Protein 1T6C (pdb70)

Structure (mmCIF, N/CA/C/O backbone):
data_1T6C
#
_entry.id   1T6C
#
_cell.length_a   50.776
_cell.length_b   70.287
_cell.length_c   90.783
_cell.angle_alpha   90.00
_cell.angle_beta   90.00
_cell.angle_gamma   90.00
#
_symmetry.space_group_name_H-M   'P 21 21 21'
#
loop_
_entity.id
_entity.type
_entity.pdbx_description
1 polymer exopolyphosphatase
2 non-polymer 'IODIDE ION'
3 non-polymer 'CALCIUM ION'
4 non-polymer 'CHLORIDE ION'
5 non-polymer (4S)-2-METHYL-2,4-PENTANEDIOL
6 water water
#
loop_
_atom_site.group_PDB
_atom_site.id
_atom_site.type_symbol
_atom_site.label_atom_id
_atom_site.label_alt_id
_atom_site.label_comp_id
_atom_site.label_asym_id
_atom_site.label_entity_id
_atom_site.label_seq_id
_atom_site.pdbx_PDB_ins_code
_atom_site.Cartn_x
_atom_site.Cartn_y
_atom_site.Cartn_z
_atom_site.occupancy
_atom_site.B_iso_or_equiv
_atom_site.auth_seq_id
_atom_site.auth_comp_id
_atom_site.auth_asym_id
_atom_site.auth_atom_id
_atom_site.pdbx_PDB_model_num
ATOM 1 N N . PRO A 1 10 ? 58.571 26.880 6.655 1.00 31.27 7 PRO A N 1
ATOM 2 C CA . PRO A 1 10 ? 58.309 26.092 7.895 1.00 30.63 7 PRO A CA 1
ATOM 3 C C . PRO A 1 10 ? 57.181 26.723 8.707 1.00 28.66 7 PRO A C 1
ATOM 4 O O . PRO A 1 10 ? 57.029 27.941 8.710 1.00 28.99 7 PRO A O 1
ATOM 8 N N . ILE A 1 11 ? 56.399 25.887 9.366 1.00 27.01 8 ILE A N 1
ATOM 9 C CA . ILE A 1 11 ? 55.329 26.355 10.229 1.00 25.43 8 ILE A CA 1
ATOM 10 C C . ILE A 1 11 ? 55.913 27.238 11.339 1.00 23.58 8 ILE A C 1
ATOM 11 O O . ILE A 1 11 ? 56.953 26.930 11.906 1.00 22.56 8 ILE A O 1
ATOM 16 N N . MET A 1 12 ? 55.233 28.345 11.633 1.00 20.89 9 MET A N 1
ATOM 17 C CA . MET A 1 12 ? 55.594 29.186 12.757 1.00 19.26 9 MET A CA 1
ATOM 18 C C . MET A 1 12 ? 54.353 29.338 13.629 1.00 17.15 9 MET A C 1
ATOM 19 O O . MET A 1 12 ? 53.234 29.412 13.136 1.00 17.07 9 MET A O 1
ATOM 24 N N . ARG A 1 13 ? 54.565 29.368 14.922 1.00 15.04 10 ARG A N 1
ATOM 25 C CA . ARG A 1 13 ? 53.491 29.693 15.855 1.00 13.91 10 ARG A CA 1
ATOM 26 C C . ARG A 1 13 ? 53.647 31.119 16.369 1.00 13.40 10 ARG A C 1
ATOM 27 O O . ARG A 1 13 ? 54.763 31.598 16.622 1.00 14.02 10 ARG A O 1
ATOM 35 N N . VAL A 1 14 ? 52.508 31.802 16.531 1.00 11.88 11 VAL A N 1
ATOM 36 C CA . VAL A 1 14 ? 52.437 33.195 16.991 1.00 12.11 11 VAL A CA 1
ATOM 37 C C . VAL A 1 14 ? 51.327 33.276 18.028 1.00 11.28 11 VAL A C 1
ATOM 38 O O . VAL A 1 14 ? 50.431 32.437 18.063 1.00 11.28 11 VAL A O 1
ATOM 42 N N . ALA A 1 15 ? 51.418 34.253 18.908 1.00 10.75 12 ALA A N 1
ATOM 43 C CA . ALA A 1 15 ? 50.424 34.415 19.947 1.00 9.71 12 ALA A CA 1
ATOM 44 C C . ALA A 1 15 ? 50.140 35.862 20.250 1.00 9.80 12 ALA A C 1
ATOM 45 O O . ALA A 1 15 ? 50.991 36.738 20.088 1.00 10.07 12 ALA A O 1
ATOM 47 N N . SER A 1 16 ? 48.937 36.083 20.772 1.00 9.99 13 SER A N 1
ATOM 48 C CA . SER A 1 16 ? 48.508 37.384 21.242 1.00 10.00 13 SER A CA 1
ATOM 49 C C . SER A 1 16 ? 47.964 37.232 22.637 1.00 10.50 13 SER A C 1
ATOM 50 O O . SER A 1 16 ? 47.375 36.197 22.950 1.00 10.42 13 SER A O 1
ATOM 53 N N . ILE A 1 17 ? 48.191 38.252 23.449 1.00 10.03 14 ILE A N 1
ATOM 54 C CA . ILE A 1 17 ? 47.592 38.358 24.793 1.00 9.60 14 ILE A CA 1
ATOM 55 C C . ILE A 1 17 ? 46.907 39.708 24.815 1.00 10.70 14 ILE A C 1
ATOM 56 O O . ILE A 1 17 ? 47.491 40.720 24.429 1.00 10.65 14 ILE A O 1
ATOM 61 N N . ASP A 1 18 ? 45.653 39.720 25.242 1.00 11.63 15 ASP A N 1
ATOM 62 C CA . ASP A 1 18 ? 44.876 40.938 25.421 1.00 12.78 15 ASP A CA 1
ATOM 63 C C . ASP A 1 18 ? 44.397 41.034 26.865 1.00 12.34 15 ASP A C 1
ATOM 64 O O . ASP A 1 18 ? 43.744 40.139 27.367 1.00 13.40 15 ASP A O 1
ATOM 73 N N . ILE A 1 19 ? 44.768 42.130 27.495 1.00 12.49 16 ILE A N 1
ATOM 74 C CA . ILE A 1 19 ? 44.427 42.413 28.873 1.00 13.54 16 ILE A CA 1
ATOM 75 C C . ILE A 1 19 ? 43.374 43.503 28.835 1.00 14.35 16 ILE A C 1
ATOM 76 O O . ILE A 1 19 ? 43.653 44.630 28.437 1.00 14.93 16 ILE A O 1
ATOM 81 N N . GLY A 1 20 ? 42.173 43.174 29.280 1.00 15.36 17 GLY A N 1
ATOM 82 C CA . GLY A 1 20 ? 41.106 44.143 29.411 1.00 16.26 17 GLY A CA 1
ATOM 83 C C . GLY A 1 20 ? 40.705 44.341 30.855 1.00 15.97 17 GLY A C 1
ATOM 84 O O . GLY A 1 20 ? 41.323 43.791 31.747 1.00 16.44 17 GLY A O 1
ATOM 85 N N . SER A 1 21 ? 39.644 45.119 31.051 1.00 18.07 18 SER A N 1
ATOM 86 C CA . SER A 1 21 ? 39.143 45.422 32.395 1.00 19.18 18 SER A CA 1
ATOM 87 C C . SER A 1 21 ? 38.425 44.227 33.020 1.00 19.47 18 SER A C 1
ATOM 88 O O . SER A 1 21 ? 38.216 44.219 34.237 1.00 19.91 18 SER A O 1
ATOM 93 N N . TYR A 1 22 ? 38.055 43.231 32.215 1.00 19.63 19 TYR A N 1
ATOM 94 C CA . TYR A 1 22 ? 37.326 42.059 32.710 1.00 20.24 19 TYR A CA 1
ATOM 95 C C . TYR A 1 22 ? 38.123 40.771 32.590 1.00 18.91 19 TYR A C 1
ATOM 96 O O . TYR A 1 22 ? 38.257 40.023 33.534 1.00 18.76 19 TYR A O 1
ATOM 105 N N . SER A 1 23 ? 38.702 40.537 31.418 1.00 18.51 20 SER A N 1
ATOM 106 C CA . SER A 1 23 ? 39.379 39.276 31.143 1.00 18.06 20 SER A CA 1
ATOM 107 C C . SER A 1 23 ? 40.776 39.493 30.579 1.00 17.35 20 SER A C 1
ATOM 108 O O . SER A 1 23 ? 41.080 40.552 30.022 1.00 18.15 20 SER A O 1
ATOM 115 N N . VAL A 1 24 ? 41.599 38.473 30.773 1.00 15.38 21 VAL A N 1
ATOM 116 C CA . VAL A 1 24 ? 42.921 38.364 30.190 1.00 15.19 21 VAL A CA 1
ATOM 117 C C . VAL A 1 24 ? 42.890 37.142 29.286 1.00 14.63 21 VAL A C 1
ATOM 118 O O . VAL A 1 24 ? 42.568 36.046 29.731 1.00 14.72 21 VAL A O 1
ATOM 122 N N . ARG A 1 25 ? 43.239 37.339 28.020 1.00 14.33 22 ARG A N 1
ATOM 123 C CA . ARG A 1 25 ? 43.032 36.298 27.003 1.00 13.81 22 ARG A CA 1
ATOM 124 C C . ARG A 1 25 ? 44.269 36.017 26.197 1.00 13.87 22 ARG A C 1
ATOM 125 O O . ARG A 1 25 ? 44.994 36.952 25.857 1.00 14.32 22 ARG A O 1
ATOM 133 N N . LEU A 1 26 ? 44.478 34.737 25.920 1.00 11.66 23 LEU A N 1
ATOM 134 C CA . LEU A 1 26 ? 45.622 34.232 25.149 1.00 10.93 23 LEU A CA 1
ATOM 135 C C . LEU A 1 26 ? 45.083 33.537 23.895 1.00 10.76 23 LEU A C 1
ATOM 136 O O . LEU A 1 26 ? 44.127 32.756 23.961 1.00 10.56 23 LEU A O 1
ATOM 141 N N . THR A 1 27 ? 45.696 33.820 22.754 1.00 10.52 24 THR A N 1
ATOM 142 C CA . THR A 1 27 ? 45.402 33.158 21.504 1.00 11.17 24 THR A CA 1
ATOM 143 C C . THR A 1 27 ? 46.703 32.716 20.830 1.00 11.82 24 THR A C 1
ATOM 144 O O . THR A 1 27 ? 47.592 33.510 20.677 1.00 10.66 24 THR A O 1
ATOM 148 N N . ILE A 1 28 ? 46.810 31.442 20.480 1.00 11.69 25 ILE A N 1
ATOM 149 C CA . ILE A 1 28 ? 47.992 30.895 19.818 1.00 12.08 25 ILE A CA 1
ATOM 150 C C . ILE A 1 28 ? 47.535 30.380 18.472 1.00 12.55 25 ILE A C 1
ATOM 151 O O . ILE A 1 28 ? 46.521 29.679 18.396 1.00 12.81 25 ILE A O 1
ATOM 156 N N . ALA A 1 29 ? 48.278 30.722 17.421 1.00 12.07 26 ALA A N 1
ATOM 157 C CA . ALA A 1 29 ? 47.945 30.293 16.070 1.00 12.75 26 ALA A CA 1
ATOM 158 C C . ALA A 1 29 ? 49.188 29.694 15.432 1.00 12.74 26 ALA A C 1
ATOM 159 O O . ALA A 1 29 ? 50.314 30.010 15.826 1.00 13.36 26 ALA A O 1
ATOM 161 N N . GLN A 1 30 ? 48.971 28.819 14.461 1.00 14.20 27 GLN A N 1
ATOM 162 C CA . GLN A 1 30 ? 50.053 28.409 13.550 1.00 16.32 27 GLN A CA 1
ATOM 163 C C . GLN A 1 30 ? 49.851 29.061 12.206 1.00 16.86 27 GLN A C 1
ATOM 164 O O . GLN A 1 30 ? 48.724 29.271 11.784 1.00 16.68 27 GLN A O 1
ATOM 170 N N . ILE A 1 31 ? 50.951 29.410 11.542 1.00 17.19 28 ILE A N 1
ATOM 171 C CA . ILE A 1 31 ? 50.891 29.861 10.176 1.00 19.49 28 ILE A CA 1
ATOM 172 C C . ILE A 1 31 ? 51.590 28.798 9.316 1.00 19.64 28 ILE A C 1
ATOM 173 O O . ILE A 1 31 ? 52.727 28.436 9.587 1.00 19.01 28 ILE A O 1
ATOM 178 N N . LYS A 1 32 ? 50.871 28.291 8.326 1.00 21.55 29 LYS A N 1
ATOM 179 C CA . LYS A 1 32 ? 51.349 27.210 7.459 1.00 23.31 29 LYS A CA 1
ATOM 180 C C . LYS A 1 32 ? 50.978 27.578 6.017 1.00 24.82 29 LYS A C 1
ATOM 181 O O . LYS A 1 32 ? 49.815 27.597 5.697 1.00 24.32 29 LYS A O 1
ATOM 187 N N . ASP A 1 33 ? 51.965 27.883 5.179 1.00 27.06 30 ASP A N 1
ATOM 188 C CA . ASP A 1 33 ? 51.738 28.346 3.799 1.00 29.05 30 ASP A CA 1
ATOM 189 C C . ASP A 1 33 ? 50.732 29.505 3.715 1.00 29.76 30 ASP A C 1
ATOM 190 O O . ASP A 1 33 ? 49.760 29.466 2.944 1.00 30.65 30 ASP A O 1
ATOM 195 N N . GLY A 1 34 ? 50.968 30.520 4.532 1.00 30.53 31 GLY A N 1
ATOM 196 C CA . GLY A 1 34 ? 50.120 31.703 4.565 1.00 30.47 31 GLY A CA 1
ATOM 197 C C . GLY A 1 34 ? 48.775 31.547 5.271 1.00 30.00 31 GLY A C 1
ATOM 198 O O . GLY A 1 34 ? 48.035 32.526 5.405 1.00 31.28 31 GLY A O 1
ATOM 199 N N . LYS A 1 35 ? 48.441 30.342 5.709 1.00 28.69 32 LYS A N 1
ATOM 200 C CA . LYS A 1 35 ? 47.185 30.085 6.392 1.00 27.28 32 LYS A CA 1
ATOM 201 C C . LYS A 1 35 ? 47.372 30.112 7.921 1.00 24.76 32 LYS A C 1
ATOM 202 O O . LYS A 1 35 ? 48.152 29.348 8.477 1.00 22.21 32 LYS A O 1
ATOM 208 N N . LEU A 1 36 ? 46.631 31.000 8.580 1.00 22.15 33 LEU A N 1
ATOM 209 C CA . LEU A 1 36 ? 46.569 31.080 10.040 1.00 20.88 33 LEU A CA 1
ATOM 210 C C . LEU A 1 36 ? 45.462 30.186 10.582 1.00 20.39 33 LEU A C 1
ATOM 211 O O . LEU A 1 36 ? 44.298 30.319 10.169 1.00 21.67 33 LEU A O 1
ATOM 216 N N . SER A 1 37 ? 45.798 29.286 11.503 1.00 18.42 34 SER A N 1
ATOM 217 C CA . SER A 1 37 ? 44.803 28.488 12.200 1.00 18.11 34 SER A CA 1
ATOM 218 C C . SER A 1 37 ? 45.036 28.638 13.687 1.00 17.33 34 SER A C 1
ATOM 219 O O . SER A 1 37 ? 46.188 28.554 14.133 1.00 16.92 34 SER A O 1
ATOM 224 N N . ILE A 1 38 ? 43.959 28.831 14.444 1.00 15.76 35 ILE A N 1
ATOM 225 C CA . ILE A 1 38 ? 44.051 28.978 15.886 1.00 16.20 35 ILE A CA 1
ATOM 226 C C . ILE A 1 38 ? 44.156 27.597 16.498 1.00 15.77 35 ILE A C 1
ATOM 227 O O . ILE A 1 38 ? 43.321 26.739 16.232 1.00 16.92 35 ILE A O 1
ATOM 236 N N . ILE A 1 39 ? 45.160 27.394 17.338 1.00 14.09 36 ILE A N 1
ATOM 237 C CA . ILE A 1 39 ? 45.414 26.102 17.970 1.00 14.46 36 ILE A CA 1
ATOM 238 C C . ILE A 1 39 ? 45.267 26.079 19.487 1.00 15.00 36 ILE A C 1
ATOM 239 O O . ILE A 1 39 ? 45.189 25.016 20.090 1.00 14.12 36 ILE A O 1
ATOM 244 N N . LEU A 1 40 ? 45.224 27.253 20.109 1.00 13.89 37 LEU A N 1
ATOM 245 C CA . LEU A 1 40 ? 44.963 27.320 21.525 1.00 14.45 37 LEU A CA 1
ATOM 246 C C . LEU A 1 40 ? 44.388 28.669 21.895 1.00 14.58 37 LEU A C 1
ATOM 247 O O . LEU A 1 40 ? 44.831 29.678 21.403 1.00 13.86 37 LEU A O 1
ATOM 252 N N . GLU A 1 41 ? 43.394 28.660 22.774 1.00 13.88 38 GLU A N 1
ATOM 253 C CA . GLU A 1 41 ? 42.847 29.883 23.345 1.00 14.17 38 GLU A CA 1
ATOM 254 C C . GLU A 1 41 ? 42.628 29.667 24.817 1.00 13.98 38 GLU A C 1
ATOM 255 O O . GLU A 1 41 ? 42.176 28.580 25.211 1.00 14.15 38 GLU A O 1
ATOM 261 N N . ARG A 1 42 ? 42.951 30.678 25.629 1.00 14.11 39 ARG A N 1
ATOM 262 C CA . ARG A 1 42 ? 42.605 30.697 27.049 1.00 14.26 39 ARG A CA 1
ATOM 263 C C . ARG A 1 42 ? 42.010 32.047 27.425 1.00 14.91 39 ARG A C 1
ATOM 264 O O . ARG A 1 42 ? 42.290 33.086 26.817 1.00 15.09 39 ARG A O 1
ATOM 272 N N . GLY A 1 43 ? 41.180 32.043 28.457 1.00 14.96 40 GLY A N 1
ATOM 273 C CA . GLY A 1 43 ? 40.562 33.247 28.948 1.00 15.55 40 GLY A CA 1
ATOM 274 C C . GLY A 1 43 ? 40.416 33.121 30.444 1.00 16.22 40 GLY A C 1
ATOM 275 O O . GLY A 1 43 ? 40.061 32.049 30.944 1.00 18.11 40 GLY A O 1
ATOM 276 N N . ARG A 1 44 ? 40.705 34.178 31.158 1.00 16.46 41 ARG A N 1
ATOM 277 C CA . ARG A 1 44 ? 40.513 34.178 32.606 1.00 16.56 41 ARG A CA 1
ATOM 278 C C . ARG A 1 44 ? 39.936 35.533 32.987 1.00 17.24 41 ARG A C 1
ATOM 279 O O . ARG A 1 44 ? 40.451 36.577 32.577 1.00 16.14 41 ARG A O 1
ATOM 287 N N . ILE A 1 45 ? 38.893 35.534 33.828 1.00 17.78 42 ILE A N 1
ATOM 288 C CA . ILE A 1 45 ? 38.311 36.773 34.289 1.00 18.51 42 ILE A CA 1
ATOM 289 C C . ILE A 1 45 ? 39.128 37.214 35.510 1.00 19.69 42 ILE A C 1
ATOM 290 O O . ILE A 1 45 ? 39.232 36.471 36.497 1.00 21.25 42 ILE A O 1
ATOM 295 N N . THR A 1 46 ? 39.774 38.374 35.424 1.00 18.85 43 THR A N 1
ATOM 296 C CA . THR A 1 46 ? 40.480 38.928 36.576 1.00 19.04 43 THR A CA 1
ATOM 297 C C . THR A 1 46 ? 39.971 40.286 37.053 1.00 19.10 43 THR A C 1
ATOM 298 O O . THR A 1 46 ? 40.465 40.797 38.031 1.00 19.67 43 THR A O 1
ATOM 302 N N . SER A 1 47 ? 39.021 40.863 36.338 1.00 20.14 44 SER A N 1
ATOM 303 C CA . SER A 1 47 ? 38.343 42.086 36.730 1.00 21.08 44 SER A CA 1
ATOM 304 C C . SER A 1 47 ? 39.304 43.190 37.135 1.00 22.25 44 SER A C 1
ATOM 305 O O . SER A 1 47 ? 39.160 43.786 38.209 1.00 22.26 44 SER A O 1
ATOM 308 N N . LEU A 1 48 ? 40.278 43.491 36.272 1.00 21.79 45 LEU A N 1
ATOM 309 C CA . LEU A 1 48 ? 41.229 44.570 36.564 1.00 23.05 45 LEU A CA 1
ATOM 310 C C . LEU A 1 48 ? 40.579 45.953 36.713 1.00 23.40 45 LEU A C 1
ATOM 311 O O . LEU A 1 48 ? 41.137 46.833 37.355 1.00 24.52 45 LEU A O 1
ATOM 316 N N . GLY A 1 49 ? 39.435 46.159 36.092 1.00 24.11 46 GLY A N 1
ATOM 317 C CA . GLY A 1 49 ? 38.723 47.419 36.195 1.00 26.17 46 GLY A CA 1
ATOM 318 C C . GLY A 1 49 ? 38.025 47.634 37.526 1.00 27.55 46 GLY A C 1
ATOM 319 O O . GLY A 1 49 ? 37.413 48.689 37.732 1.00 28.73 46 GLY A O 1
ATOM 320 N N . THR A 1 50 ? 38.101 46.658 38.432 1.00 28.26 47 THR A N 1
ATOM 321 C CA . THR A 1 50 ? 37.425 46.757 39.722 1.00 29.19 47 THR A CA 1
ATOM 322 C C . THR A 1 50 ? 37.861 48.005 40.461 1.00 30.33 47 THR A C 1
ATOM 323 O O . THR A 1 50 ? 39.045 48.184 40.759 1.00 29.90 47 THR A O 1
ATOM 327 N N . LYS A 1 51 ? 36.885 48.865 40.743 1.00 31.80 48 LYS A N 1
ATOM 328 C CA . LYS A 1 51 ? 37.067 50.047 41.583 1.00 33.53 48 LYS A CA 1
ATOM 329 C C . LYS A 1 51 ? 38.016 51.106 40.992 1.00 34.21 48 LYS A C 1
ATOM 330 O O . LYS A 1 51 ? 38.487 51.985 41.695 1.00 34.15 48 LYS A O 1
ATOM 336 N N . VAL A 1 52 ? 38.268 51.049 39.689 1.00 35.14 49 VAL A N 1
ATOM 337 C CA . VAL A 1 52 ? 39.181 52.002 39.071 1.00 36.01 49 VAL A CA 1
ATOM 338 C C . VAL A 1 52 ? 38.467 53.343 38.954 1.00 37.28 49 VAL A C 1
ATOM 339 O O . VAL A 1 52 ? 39.060 54.381 39.246 1.00 37.46 49 VAL A O 1
ATOM 343 N N . LYS A 1 53 ? 37.197 53.312 38.550 1.00 38.79 50 LYS A N 1
ATOM 344 C CA . LYS A 1 53 ? 36.387 54.531 38.456 1.00 40.10 50 LYS A CA 1
ATOM 345 C C . LYS A 1 53 ? 36.374 55.247 39.801 1.00 40.25 50 LYS A C 1
ATOM 346 O O . LYS A 1 53 ? 36.636 56.436 39.866 1.00 41.04 50 LYS A O 1
ATOM 352 N N . GLU A 1 54 ? 36.122 54.502 40.873 1.00 40.59 51 GLU A N 1
ATOM 353 C CA . GLU A 1 54 ? 36.011 55.090 42.204 1.00 40.41 51 GLU A CA 1
ATOM 354 C C . GLU A 1 54 ? 37.343 55.531 42.811 1.00 39.35 51 GLU A C 1
ATOM 355 O O . GLU A 1 54 ? 37.421 56.615 43.391 1.00 39.40 51 GLU A O 1
ATOM 361 N N . THR A 1 55 ? 38.389 54.710 42.696 1.00 37.46 52 THR A N 1
ATOM 362 C CA . THR A 1 55 ? 39.632 54.973 43.434 1.00 36.22 52 THR A CA 1
ATOM 363 C C . THR A 1 55 ? 40.745 55.522 42.567 1.00 35.28 52 THR A C 1
ATOM 364 O O . THR A 1 55 ? 41.789 55.926 43.084 1.00 35.58 52 THR A O 1
ATOM 368 N N . GLY A 1 56 ? 40.537 55.500 41.257 1.00 34.11 53 GLY A N 1
ATOM 369 C CA . GLY A 1 56 ? 41.575 55.830 40.299 1.00 33.28 53 GLY A CA 1
ATOM 370 C C . GLY A 1 56 ? 42.713 54.818 40.175 1.00 32.75 53 GLY A C 1
ATOM 371 O O . GLY A 1 56 ? 43.664 55.101 39.470 1.00 32.62 53 GLY A O 1
ATOM 372 N N . ARG A 1 57 ? 42.624 53.658 40.834 1.00 31.78 54 ARG A N 1
ATOM 373 C CA . ARG A 1 57 ? 43.724 52.682 40.888 1.00 30.76 54 ARG A CA 1
ATOM 374 C C . ARG A 1 57 ? 43.272 51.251 40.580 1.00 29.41 54 ARG A C 1
ATOM 375 O O . ARG A 1 57 ? 42.120 50.880 40.817 1.00 28.62 54 ARG A O 1
ATOM 383 N N . LEU A 1 58 ? 44.201 50.450 40.047 1.00 27.28 55 LEU A N 1
ATOM 384 C CA . LEU A 1 58 ? 44.036 49.001 39.962 1.00 25.71 55 LEU A CA 1
ATOM 385 C C . LEU A 1 58 ? 44.201 48.447 41.347 1.00 24.96 55 LEU A C 1
ATOM 386 O O . LEU A 1 58 ? 45.107 48.840 42.065 1.00 23.95 55 LEU A O 1
ATOM 391 N N . GLN A 1 59 ? 43.322 47.537 41.728 1.00 24.89 56 GLN A N 1
ATOM 392 C CA . GLN A 1 59 ? 43.394 46.945 43.048 1.00 25.16 56 GLN A CA 1
ATOM 393 C C . GLN A 1 59 ? 44.448 45.864 43.098 1.00 24.81 56 GLN A C 1
ATOM 394 O O . GLN A 1 59 ? 44.643 45.100 42.139 1.00 23.04 56 GLN A O 1
ATOM 400 N N . GLU A 1 60 ? 45.131 45.781 44.225 1.00 24.22 57 GLU A N 1
ATOM 401 C CA . GLU A 1 60 ? 46.269 44.884 44.347 1.00 25.06 57 GLU A CA 1
ATOM 402 C C . GLU A 1 60 ? 45.910 43.432 44.137 1.00 24.20 57 GLU A C 1
ATOM 403 O O . GLU A 1 60 ? 46.675 42.715 43.521 1.00 23.87 57 GLU A O 1
ATOM 409 N N . ASP A 1 61 ? 44.757 42.988 44.643 1.00 24.27 58 ASP A N 1
ATOM 410 C CA . ASP A 1 61 ? 44.394 41.579 44.494 1.00 24.32 58 ASP A CA 1
ATOM 411 C C . ASP A 1 61 ? 44.111 41.220 43.024 1.00 23.15 58 ASP A C 1
ATOM 412 O O . ASP A 1 61 ? 44.381 40.090 42.603 1.00 23.31 58 ASP A O 1
ATOM 417 N N . ARG A 1 62 ? 43.599 42.188 42.257 1.00 21.60 59 ARG A N 1
ATOM 418 C CA . ARG A 1 62 ? 43.329 42.015 40.825 1.00 19.92 59 ARG A CA 1
ATOM 419 C C . ARG A 1 62 ? 44.646 42.042 40.020 1.00 19.13 59 ARG A C 1
ATOM 420 O O . ARG A 1 62 ? 44.813 41.293 39.053 1.00 18.52 59 ARG A O 1
ATOM 428 N N . ILE A 1 63 ? 45.588 42.874 40.449 1.00 18.83 60 ILE A N 1
ATOM 429 C CA . ILE A 1 63 ? 46.938 42.852 39.874 1.00 19.03 60 ILE A CA 1
ATOM 430 C C . ILE A 1 63 ? 47.573 41.486 40.095 1.00 19.25 60 ILE A C 1
ATOM 431 O O . ILE A 1 63 ? 48.167 40.914 39.203 1.00 17.53 60 ILE A O 1
ATOM 436 N N . GLU A 1 64 ? 47.509 40.971 41.319 1.00 18.95 61 GLU A N 1
ATOM 437 C CA . GLU A 1 64 ? 48.238 39.745 41.625 1.00 19.62 61 GLU A CA 1
ATOM 438 C C . GLU A 1 64 ? 47.650 38.576 40.857 1.00 18.77 61 GLU A C 1
ATOM 439 O O . GLU A 1 64 ? 48.392 37.736 40.355 1.00 18.94 61 GLU A O 1
ATOM 445 N N . GLU A 1 65 ? 46.326 38.516 40.760 1.00 19.33 62 GLU A N 1
ATOM 446 C CA . GLU A 1 65 ? 45.704 37.439 40.002 1.00 19.79 62 GLU A CA 1
ATOM 447 C C . GLU A 1 65 ? 46.093 37.560 38.525 1.00 19.33 62 GLU A C 1
ATOM 448 O O . GLU A 1 65 ? 46.349 36.556 37.847 1.00 19.23 62 GLU A O 1
ATOM 454 N N . THR A 1 66 ? 46.121 38.792 38.030 1.00 17.75 63 THR A N 1
ATOM 455 C CA . THR A 1 66 ? 46.440 39.019 36.615 1.00 16.44 63 THR A CA 1
ATOM 456 C C . THR A 1 66 ? 47.882 38.591 36.327 1.00 16.30 63 THR A C 1
ATOM 457 O O . THR A 1 66 ? 48.133 37.900 35.345 1.00 15.09 63 THR A O 1
ATOM 461 N N . ILE A 1 67 ? 48.810 38.924 37.228 1.00 16.37 64 ILE A N 1
ATOM 462 C CA . ILE A 1 67 ? 50.188 38.485 37.077 1.00 17.03 64 ILE A CA 1
ATOM 463 C C . ILE A 1 67 ? 50.255 36.947 37.071 1.00 16.64 64 ILE A C 1
ATOM 464 O O . ILE A 1 67 ? 50.964 36.368 36.260 1.00 15.46 64 ILE A O 1
ATOM 469 N N . GLN A 1 68 ? 49.516 36.266 37.950 1.00 17.66 65 GLN A N 1
ATOM 470 C CA . GLN A 1 68 ? 49.571 34.801 37.974 1.00 17.94 65 GLN A CA 1
ATOM 471 C C . GLN A 1 68 ? 49.045 34.194 36.669 1.00 16.19 65 GLN A C 1
ATOM 472 O O . GLN A 1 68 ? 49.637 33.265 36.168 1.00 16.19 65 GLN A O 1
ATOM 478 N N . VAL A 1 69 ? 47.987 34.762 36.106 1.00 16.00 66 VAL A N 1
ATOM 479 C CA . VAL A 1 69 ? 47.431 34.302 34.824 1.00 14.74 66 VAL A CA 1
ATOM 480 C C . VAL A 1 69 ? 48.459 34.485 33.706 1.00 14.14 66 VAL A C 1
ATOM 481 O O . VAL A 1 69 ? 48.627 33.615 32.845 1.00 13.65 66 VAL A O 1
ATOM 485 N N . LEU A 1 70 ? 49.151 35.619 33.738 1.00 13.83 67 LEU A N 1
ATOM 486 C CA . LEU A 1 70 ? 50.134 35.933 32.718 1.00 13.28 67 LEU A CA 1
ATOM 487 C C . LEU A 1 70 ? 51.308 34.964 32.815 1.00 13.03 67 LEU A C 1
ATOM 488 O O . LEU A 1 70 ? 51.845 34.562 31.797 1.00 12.36 67 LEU A O 1
ATOM 493 N N . LYS A 1 71 ? 51.716 34.588 34.032 1.00 14.74 68 LYS A N 1
ATOM 494 C CA . LYS A 1 71 ? 52.757 33.581 34.183 1.00 15.22 68 LYS A CA 1
ATOM 495 C C . LYS A 1 71 ? 52.331 32.250 33.549 1.00 15.76 68 LYS A C 1
ATOM 496 O O . LYS A 1 71 ? 53.121 31.617 32.849 1.00 15.96 68 LYS A O 1
ATOM 502 N N . GLU A 1 72 ? 51.071 31.860 33.759 1.00 16.08 69 GLU A N 1
ATOM 503 C CA . GLU A 1 72 ? 50.536 30.633 33.196 1.00 16.39 69 GLU A CA 1
ATOM 504 C C . GLU A 1 72 ? 50.511 30.712 31.676 1.00 15.09 69 GLU A C 1
ATOM 505 O O . GLU A 1 72 ? 50.910 29.774 31.014 1.00 14.28 69 GLU A O 1
ATOM 511 N N . TYR A 1 73 ? 50.155 31.877 31.140 1.00 13.80 70 TYR A N 1
ATOM 512 C CA . TYR A 1 73 ? 50.173 32.056 29.687 1.00 12.76 70 TYR A CA 1
ATOM 513 C C . TYR A 1 73 ? 51.585 32.008 29.148 1.00 13.75 70 TYR A C 1
ATOM 514 O O . TYR A 1 73 ? 51.831 31.407 28.125 1.00 12.23 70 TYR A O 1
ATOM 523 N N . LYS A 1 74 ? 52.538 32.599 29.849 1.00 13.52 71 LYS A N 1
ATOM 524 C CA . LYS A 1 74 ? 53.922 32.558 29.393 1.00 13.55 71 LYS A CA 1
ATOM 525 C C . LYS A 1 74 ? 54.470 31.113 29.374 1.00 13.53 71 LYS A C 1
ATOM 526 O O . LYS A 1 74 ? 55.221 30.748 28.489 1.00 13.69 71 LYS A O 1
ATOM 532 N N . LYS A 1 75 ? 54.052 30.288 30.323 1.00 14.68 72 LYS A N 1
ATOM 533 C CA . LYS A 1 75 ? 54.478 28.883 30.395 1.00 15.07 72 LYS A CA 1
ATOM 534 C C . LYS A 1 75 ? 53.974 28.131 29.152 1.00 14.99 72 LYS A C 1
ATOM 535 O O . LYS A 1 75 ? 54.711 27.317 28.587 1.00 15.12 72 LYS A O 1
ATOM 541 N N . LEU A 1 76 ? 52.740 28.415 28.740 1.00 14.13 73 LEU A N 1
ATOM 542 C CA . LEU A 1 76 ? 52.174 27.830 27.530 1.00 14.01 73 LEU A CA 1
ATOM 543 C C . LEU A 1 76 ? 52.926 28.307 26.294 1.00 13.63 73 LEU A C 1
ATOM 544 O O . LEU A 1 76 ? 53.260 27.515 25.424 1.00 13.29 73 LEU A O 1
ATOM 549 N N . ILE A 1 77 ? 53.224 29.600 26.224 1.00 12.82 74 ILE A N 1
ATOM 550 C CA . ILE A 1 77 ? 53.971 30.144 25.077 1.00 13.82 74 ILE A CA 1
ATOM 551 C C . ILE A 1 77 ? 55.326 29.445 24.948 1.00 14.00 74 ILE A C 1
ATOM 552 O O . ILE A 1 77 ? 55.759 29.084 23.869 1.00 13.41 74 ILE A O 1
ATOM 557 N N . ASP A 1 78 ? 55.980 29.226 26.088 1.00 14.58 75 ASP A N 1
ATOM 558 C CA . ASP A 1 78 ? 57.276 28.546 26.134 1.00 15.57 75 ASP A CA 1
ATOM 559 C C . ASP A 1 78 ? 57.161 27.083 25.696 1.00 15.47 75 ASP A C 1
ATOM 560 O O . ASP A 1 78 ? 57.905 26.628 24.811 1.00 16.04 75 ASP A O 1
ATOM 565 N N . GLU A 1 79 ? 56.207 26.362 26.268 1.00 15.74 76 GLU A N 1
ATOM 566 C CA . GLU A 1 79 ? 56.056 24.915 25.971 1.00 17.03 76 GLU A CA 1
ATOM 567 C C . GLU A 1 79 ? 55.666 24.688 24.497 1.00 16.72 76 GLU A C 1
ATOM 568 O O . GLU A 1 79 ? 56.153 23.725 23.861 1.00 16.98 76 GLU A O 1
ATOM 574 N N . PHE A 1 80 ? 54.848 25.597 23.951 1.00 15.78 77 PHE A N 1
ATOM 575 C CA . PHE A 1 80 ? 54.347 25.493 22.581 1.00 16.30 77 PHE A CA 1
ATOM 576 C C . PHE A 1 80 ? 55.340 26.061 21.575 1.00 15.27 77 PHE A C 1
ATOM 577 O O . PHE A 1 80 ? 55.065 26.054 20.3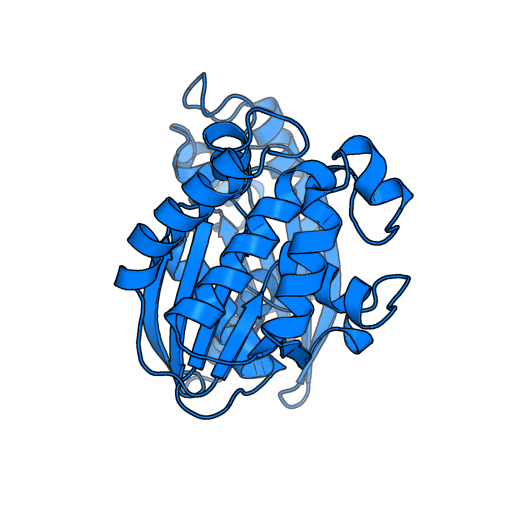61 1.00 14.44 77 PHE A O 1
ATOM 585 N N . LYS A 1 81 ? 56.474 26.561 22.049 1.00 14.64 78 LYS A N 1
ATOM 586 C CA . LYS A 1 81 ? 57.520 27.105 21.172 1.00 14.80 78 LYS A CA 1
ATOM 587 C C . LYS A 1 81 ? 56.976 28.201 20.251 1.00 14.76 78 LYS A C 1
ATOM 588 O O . LYS A 1 81 ? 57.204 28.215 19.043 1.00 14.65 78 LYS A O 1
ATOM 594 N N . VAL A 1 82 ? 56.218 29.107 20.835 1.00 13.89 79 VAL A N 1
ATOM 595 C CA . VAL A 1 82 ? 55.682 30.240 20.086 1.00 13.51 79 VAL A CA 1
ATOM 596 C C . VAL A 1 82 ? 56.821 31.185 19.786 1.00 13.54 79 VAL A C 1
ATOM 597 O O . VAL A 1 82 ? 57.550 31.575 20.679 1.00 14.08 79 VAL A O 1
ATOM 601 N N . GLU A 1 83 ? 56.993 31.518 18.526 1.00 13.21 80 GLU A N 1
ATOM 602 C CA . GLU A 1 83 ? 58.122 32.339 18.081 1.00 14.59 80 GLU A CA 1
ATOM 603 C C . GLU A 1 83 ? 57.902 33.852 18.150 1.00 13.81 80 GLU A C 1
ATOM 604 O O . GLU A 1 83 ? 58.853 34.618 18.330 1.00 14.40 80 GLU A O 1
ATOM 610 N N . ARG A 1 84 ? 56.651 34.289 18.009 1.00 13.22 81 ARG A N 1
ATOM 611 C CA . ARG A 1 84 ? 56.320 35.717 18.054 1.00 12.59 81 ARG A CA 1
ATOM 612 C C . ARG A 1 84 ? 55.115 35.902 18.950 1.00 12.43 81 ARG A C 1
ATOM 613 O O . ARG A 1 84 ? 54.107 35.227 18.739 1.00 12.06 81 ARG A O 1
ATOM 621 N N . VAL A 1 85 ? 55.255 36.793 19.925 1.00 11.69 82 VAL A N 1
ATOM 622 C CA . VAL A 1 85 ? 54.234 37.079 20.934 1.00 12.17 82 VAL A CA 1
ATOM 623 C C . VAL A 1 85 ? 54.061 38.591 21.022 1.00 11.97 82 VAL A C 1
ATOM 624 O O . VAL A 1 85 ? 55.057 39.331 21.121 1.00 13.06 82 VAL A O 1
ATOM 628 N N . LYS A 1 86 ? 52.808 39.054 21.009 1.00 10.58 83 LYS A N 1
ATOM 629 C CA . LYS A 1 86 ? 52.483 40.461 21.183 1.00 9.94 83 LYS A CA 1
ATOM 630 C C . LYS A 1 86 ? 51.392 40.545 22.247 1.00 10.09 83 LYS A C 1
ATOM 631 O O . LYS A 1 86 ? 50.360 39.874 22.152 1.00 11.02 83 LYS A O 1
ATOM 637 N N . ALA A 1 87 ? 51.651 41.314 23.277 1.00 9.86 84 ALA A N 1
ATOM 638 C CA . ALA A 1 87 ? 50.682 41.500 24.371 1.00 9.40 84 ALA A CA 1
ATOM 639 C C . ALA A 1 87 ? 50.252 42.949 24.439 1.00 9.81 84 ALA A C 1
ATOM 640 O O . ALA A 1 87 ? 51.087 43.876 24.348 1.00 10.18 84 ALA A O 1
ATOM 642 N N . VAL A 1 88 ? 48.944 43.152 24.573 1.00 10.14 85 VAL A N 1
ATOM 643 C CA . VAL A 1 88 ? 48.367 44.495 24.596 1.00 10.32 85 VAL A CA 1
ATOM 644 C C . VAL A 1 88 ? 47.428 44.648 25.775 1.00 11.61 85 VAL A C 1
ATOM 645 O O . VAL A 1 88 ? 46.863 43.659 26.257 1.00 11.62 85 VAL A O 1
ATOM 649 N N . ALA A 1 89 ? 47.249 45.884 26.196 1.00 11.56 86 ALA A N 1
ATOM 650 C CA . ALA A 1 89 ? 46.261 46.231 27.212 1.00 12.59 86 ALA A CA 1
ATOM 651 C C . ALA A 1 89 ? 45.405 47.365 26.662 1.00 14.31 86 ALA A C 1
ATOM 652 O O . ALA A 1 89 ? 45.905 48.206 25.936 1.00 14.37 86 ALA A O 1
ATOM 654 N N . THR A 1 90 ? 44.148 47.398 27.079 1.00 17.40 87 THR A N 1
ATOM 655 C CA . THR A 1 90 ? 43.187 48.410 26.634 1.00 19.45 87 THR A CA 1
ATOM 656 C C . THR A 1 90 ? 43.328 49.710 27.389 1.00 19.86 87 THR A C 1
ATOM 657 O O . THR A 1 90 ? 43.857 49.736 28.528 1.00 18.32 87 THR A O 1
ATOM 661 N N . GLU A 1 91 ? 42.773 50.766 26.793 1.00 21.97 88 GLU A N 1
ATOM 662 C CA . GLU A 1 91 ? 42.835 52.125 27.359 1.00 24.94 88 GLU A CA 1
ATOM 663 C C . GLU A 1 91 ? 42.120 52.201 28.726 1.00 25.96 88 GLU A C 1
ATOM 664 O O . GLU A 1 91 ? 42.437 53.072 29.505 1.00 28.88 88 GLU A O 1
ATOM 675 N N . ALA A 1 92 ? 41.206 51.285 29.018 1.00 26.98 89 ALA A N 1
ATOM 676 C CA . ALA A 1 92 ? 40.577 51.213 30.336 1.00 28.17 89 ALA A CA 1
ATOM 677 C C . ALA A 1 92 ? 41.605 50.929 31.454 1.00 29.35 89 ALA A C 1
ATOM 678 O O . ALA A 1 92 ? 41.419 51.313 32.604 1.00 29.27 89 ALA A O 1
ATOM 680 N N . ILE A 1 93 ? 42.686 50.231 31.114 1.00 29.05 90 ILE A N 1
ATOM 681 C CA . ILE A 1 93 ? 43.755 49.974 32.068 1.00 28.63 90 ILE A CA 1
ATOM 682 C C . ILE A 1 93 ? 44.547 51.266 32.203 1.00 28.95 90 ILE A C 1
ATOM 683 O O . ILE A 1 93 ? 44.937 51.656 33.294 1.00 26.68 90 ILE A O 1
ATOM 688 N N . ARG A 1 94 ? 44.773 51.946 31.079 1.00 30.29 91 ARG A N 1
ATOM 689 C CA . ARG A 1 94 ? 45.511 53.204 31.102 1.00 31.24 91 ARG A CA 1
ATOM 690 C C . ARG A 1 94 ? 44.874 54.227 32.039 1.00 32.28 91 ARG A C 1
ATOM 691 O O . ARG A 1 94 ? 45.577 54.990 32.686 1.00 31.14 91 ARG A O 1
ATOM 699 N N . ARG A 1 95 ? 43.539 54.223 32.088 1.00 33.37 92 ARG A N 1
ATOM 700 C CA . ARG A 1 95 ? 42.776 55.082 32.996 1.00 34.71 92 ARG A CA 1
ATOM 701 C C . ARG A 1 95 ? 43.296 55.001 34.437 1.00 34.18 92 ARG A C 1
ATOM 702 O O . ARG A 1 95 ? 43.287 55.999 35.148 1.00 34.46 92 ARG A O 1
ATOM 710 N N . ALA A 1 96 ? 43.736 53.816 34.874 1.00 33.67 93 ALA A N 1
ATOM 711 C CA . ALA A 1 96 ? 44.303 53.646 36.224 1.00 32.96 93 ALA A CA 1
ATOM 712 C C . ALA A 1 96 ? 45.670 54.302 36.424 1.00 32.73 93 ALA A C 1
ATOM 713 O O . ALA A 1 96 ? 46.550 54.267 35.546 1.00 33.10 93 ALA A O 1
ATOM 715 N N . LYS A 1 97 ? 45.857 54.834 37.625 1.00 32.03 94 LYS A N 1
ATOM 716 C CA . LYS A 1 97 ? 47.003 55.657 37.996 1.00 31.44 94 LYS A CA 1
ATOM 717 C C . LYS A 1 97 ? 48.274 54.864 38.274 1.00 30.22 94 LYS A C 1
ATOM 718 O O . LYS A 1 97 ? 49.383 55.398 38.180 1.00 31.09 94 LYS A O 1
ATOM 724 N N . ASN A 1 98 ? 48.102 53.599 38.654 1.00 27.88 95 ASN A N 1
ATOM 725 C CA . ASN A 1 98 ? 49.224 52.690 38.904 1.00 25.96 95 ASN A CA 1
ATOM 726 C C . ASN A 1 98 ? 49.401 51.670 37.763 1.00 24.53 95 ASN A C 1
ATOM 727 O O . ASN A 1 98 ? 50.033 50.625 37.952 1.00 23.97 95 ASN A O 1
ATOM 732 N N . ALA A 1 99 ? 48.860 51.975 36.587 1.00 23.37 96 ALA A N 1
ATOM 733 C CA . ALA A 1 99 ? 49.011 51.106 35.424 1.00 22.45 96 ALA A CA 1
ATOM 734 C C . ALA A 1 99 ? 50.486 50.902 35.047 1.00 21.67 96 ALA A C 1
ATOM 735 O O . ALA A 1 99 ? 50.903 49.804 34.725 1.00 19.59 96 ALA A O 1
ATOM 737 N N . GLU A 1 100 ? 51.269 51.968 35.096 1.00 21.93 97 GLU A N 1
ATOM 738 C CA . GLU A 1 100 ? 52.672 51.907 34.719 1.00 22.30 97 GLU A CA 1
ATOM 739 C C . GLU A 1 100 ? 53.417 50.946 35.657 1.00 20.94 97 GLU A C 1
ATOM 740 O O . GLU A 1 100 ? 54.204 50.136 35.214 1.00 20.61 97 GLU A O 1
ATOM 746 N N . GLU A 1 101 ? 53.130 51.010 36.956 1.00 20.47 98 GLU A N 1
ATOM 747 C CA . GLU A 1 101 ? 53.751 50.149 37.965 1.00 20.51 98 GLU A CA 1
ATOM 748 C C . GLU A 1 101 ? 53.349 48.669 37.808 1.00 18.61 98 GLU A C 1
ATOM 749 O O . GLU A 1 101 ? 54.195 47.781 37.897 1.00 18.47 98 GLU A O 1
ATOM 755 N N . PHE A 1 102 ? 52.074 48.428 37.524 1.00 17.74 99 PHE A N 1
ATOM 756 C CA . PHE A 1 102 ? 51.585 47.106 37.136 1.00 17.50 99 PHE A CA 1
ATOM 757 C C . PHE A 1 102 ? 52.334 46.555 35.898 1.00 16.58 99 PHE A C 1
ATOM 758 O O . PHE A 1 102 ? 52.803 45.428 35.916 1.00 16.61 99 PHE A O 1
ATOM 766 N N . LEU A 1 103 ? 52.456 47.352 34.837 1.00 16.02 100 LEU A N 1
ATOM 767 C CA . LEU A 1 103 ? 53.139 46.870 33.631 1.00 16.10 100 LEU A CA 1
ATOM 768 C C . LEU A 1 103 ? 54.640 46.602 33.825 1.00 16.30 100 LEU A C 1
ATOM 769 O O . LEU A 1 103 ? 55.232 45.728 33.154 1.00 14.95 100 LEU A O 1
ATOM 778 N N . GLU A 1 104 ? 55.268 47.390 34.699 1.00 16.72 101 GLU A N 1
ATOM 779 C CA . GLU A 1 104 ? 56.651 47.143 35.099 1.00 16.91 101 GLU A CA 1
ATOM 780 C C . GLU A 1 104 ? 56.788 45.819 35.847 1.00 15.89 101 GLU A C 1
ATOM 781 O O . GLU A 1 104 ? 57.735 45.070 35.629 1.00 15.69 101 GLU A O 1
ATOM 787 N N . ARG A 1 105 ? 55.853 45.506 36.732 1.00 16.16 102 ARG A N 1
ATOM 788 C CA . ARG A 1 105 ? 55.882 44.184 37.380 1.00 16.12 102 ARG A CA 1
ATOM 789 C C . ARG A 1 105 ? 55.778 43.069 36.342 1.00 15.38 102 ARG A C 1
ATOM 790 O O . ARG A 1 105 ? 56.413 42.050 36.468 1.00 14.86 102 ARG A O 1
ATOM 798 N N . VAL A 1 106 ? 54.971 43.274 35.305 1.00 15.02 103 VAL A N 1
ATOM 799 C CA . VAL A 1 106 ? 54.828 42.238 34.298 1.00 14.46 103 VAL A CA 1
ATOM 800 C C . VAL A 1 106 ? 56.153 42.010 33.544 1.00 14.15 103 VAL A C 1
ATOM 801 O O . VAL A 1 106 ? 56.535 40.893 33.277 1.00 13.84 103 VAL A O 1
ATOM 805 N N . LYS A 1 107 ? 56.889 43.077 33.284 1.00 13.92 104 LYS A N 1
ATOM 806 C CA . LYS A 1 107 ? 58.176 42.944 32.624 1.00 13.68 104 LYS A CA 1
ATOM 807 C C . LYS A 1 107 ? 59.118 42.127 33.484 1.00 13.55 104 LYS A C 1
ATOM 808 O O . LYS A 1 107 ? 59.800 41.233 33.019 1.00 14.79 104 LYS A O 1
ATOM 814 N N . ARG A 1 108 ? 59.155 42.477 34.762 1.00 14.97 105 ARG A N 1
ATOM 815 C CA . ARG A 1 108 ? 60.157 41.919 35.653 1.00 15.77 105 ARG A CA 1
ATOM 816 C C . ARG A 1 108 ? 59.810 40.491 36.072 1.00 16.58 105 ARG A C 1
ATOM 817 O O . ARG A 1 108 ? 60.692 39.639 36.165 1.00 18.05 105 ARG A O 1
ATOM 825 N N . GLU A 1 109 ? 58.533 40.235 36.313 1.00 17.08 106 GLU A N 1
ATOM 826 C CA . GLU A 1 109 ? 58.076 38.984 36.941 1.00 17.89 106 GLU A CA 1
ATOM 827 C C . GLU A 1 109 ? 57.563 37.941 35.957 1.00 18.16 106 GLU A C 1
ATOM 828 O O . GLU A 1 109 ? 57.566 36.745 36.257 1.00 17.76 106 GLU A O 1
ATOM 834 N N . VAL A 1 110 ? 57.117 38.389 34.774 1.00 16.84 107 VAL A N 1
ATOM 835 C CA . VAL A 1 110 ? 56.619 37.498 33.721 1.00 16.69 107 VAL A CA 1
ATOM 836 C C . VAL A 1 110 ? 57.570 37.439 32.505 1.00 16.38 107 VAL A C 1
ATOM 837 O O . VAL A 1 110 ? 57.625 36.448 31.793 1.00 17.39 107 VAL A O 1
ATOM 841 N N . GLY A 1 111 ? 58.321 38.509 32.249 1.00 15.61 108 GLY A N 1
ATOM 842 C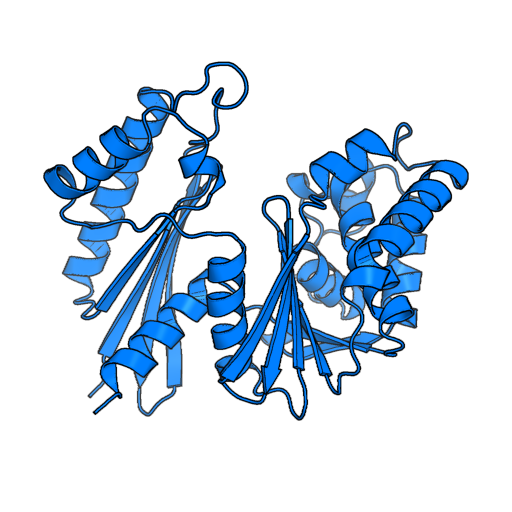 CA . GLY A 1 111 ? 59.236 38.513 31.136 1.00 16.11 108 GLY A CA 1
ATOM 843 C C . GLY A 1 111 ? 58.603 38.959 29.846 1.00 15.49 108 GLY A C 1
ATOM 844 O O . GLY A 1 111 ? 59.136 38.702 28.762 1.00 15.89 108 GLY A O 1
ATOM 845 N N . LEU A 1 112 ? 57.523 39.722 29.977 1.00 15.61 109 LEU A N 1
ATOM 846 C CA . LEU A 1 112 ? 56.679 40.116 28.854 1.00 16.13 109 LEU A CA 1
ATOM 847 C C . LEU A 1 112 ? 56.476 41.631 28.887 1.00 14.78 109 LEU A C 1
ATOM 848 O O . LEU A 1 112 ? 56.174 42.184 29.947 1.00 14.51 109 LEU A O 1
ATOM 857 N N . VAL A 1 113 ? 56.622 42.284 27.747 1.00 13.05 110 VAL A N 1
ATOM 858 C CA . VAL A 1 113 ? 56.157 43.662 27.562 1.00 13.20 110 VAL A CA 1
ATOM 859 C C . VAL A 1 113 ? 54.693 43.658 27.125 1.00 13.40 110 VAL A C 1
ATOM 860 O O . VAL A 1 113 ? 54.335 42.939 26.205 1.00 15.10 110 VAL A O 1
ATOM 864 N N . VAL A 1 114 ? 53.873 44.429 27.829 1.00 12.97 111 VAL A N 1
ATOM 865 C CA . VAL A 1 114 ? 52.471 44.647 27.467 1.00 13.07 111 VAL A CA 1
ATOM 866 C C . VAL A 1 114 ? 52.372 46.108 27.004 1.00 13.69 111 VAL A C 1
ATOM 867 O O . VAL A 1 114 ? 52.750 47.022 27.728 1.00 14.66 111 VAL A O 1
ATOM 871 N N . GLU A 1 115 ? 51.944 46.303 25.761 1.00 12.63 112 GLU A N 1
ATOM 872 C CA . GLU A 1 115 ? 51.748 47.626 25.210 1.00 13.48 112 GLU A CA 1
ATOM 873 C C . GLU A 1 115 ? 50.326 48.093 25.459 1.00 13.93 112 GLU A C 1
ATOM 874 O O . GLU A 1 115 ? 49.394 47.414 25.098 1.00 12.47 112 GLU A O 1
ATOM 880 N N . VAL A 1 116 ? 50.179 49.258 26.090 1.00 14.85 113 VAL A N 1
ATOM 881 C CA . VAL A 1 116 ? 48.883 49.914 26.214 1.00 15.06 113 VAL A CA 1
ATOM 882 C C . VAL A 1 116 ? 48.560 50.545 24.878 1.00 13.86 113 VAL A C 1
ATOM 883 O O . VAL A 1 116 ? 49.319 51.350 24.358 1.00 15.28 113 VAL A O 1
ATOM 887 N N . ILE A 1 117 ? 47.462 50.114 24.276 1.00 12.40 114 ILE A N 1
ATOM 888 C CA . ILE A 1 117 ? 47.079 50.606 22.970 1.00 12.49 114 ILE A CA 1
ATOM 889 C C . ILE A 1 117 ? 45.784 51.420 23.045 1.00 11.78 114 ILE A C 1
ATOM 890 O O . ILE A 1 117 ? 44.965 51.247 23.965 1.00 12.11 114 ILE A O 1
ATOM 895 N N . THR A 1 118 ? 45.637 52.344 22.094 1.00 11.43 115 THR A N 1
ATOM 896 C CA . THR A 1 118 ? 44.450 53.181 22.013 1.00 11.38 115 THR A CA 1
ATOM 897 C C . THR A 1 118 ? 43.300 52.408 21.354 1.00 11.62 115 THR A C 1
ATOM 898 O O . THR A 1 118 ? 43.540 51.399 20.710 1.00 10.45 115 THR A O 1
ATOM 902 N N . PRO A 1 119 ? 42.070 52.872 21.531 1.00 12.45 116 PRO A N 1
ATOM 903 C CA . PRO A 1 119 ? 40.918 52.279 20.838 1.00 12.63 116 PRO A CA 1
ATOM 904 C C . PRO A 1 119 ? 41.090 52.337 19.335 1.00 12.00 116 PRO A C 1
ATOM 905 O O . PRO A 1 119 ? 40.707 51.426 18.611 1.00 12.88 116 PRO A O 1
ATOM 909 N N . GLU A 1 120 ? 41.711 53.404 18.843 1.00 12.12 117 GLU A N 1
ATOM 910 C CA . GLU A 1 120 ? 42.010 53.517 17.418 1.00 11.78 117 GLU A CA 1
ATOM 911 C C . GLU A 1 120 ? 42.936 52.391 16.966 1.00 11.61 117 GLU A C 1
ATOM 912 O O . GLU A 1 120 ? 42.719 51.767 15.923 1.00 10.75 117 GLU A O 1
ATOM 918 N N . GLN A 1 121 ? 43.978 52.125 17.734 1.00 10.89 118 GLN A N 1
ATOM 919 C CA . GLN A 1 121 ? 44.930 51.064 17.426 1.00 10.70 118 GLN A CA 1
ATOM 920 C C . GLN A 1 121 ? 44.260 49.705 17.502 1.00 10.43 118 GLN A C 1
ATOM 921 O O . GLN A 1 121 ? 44.553 48.852 16.698 1.00 10.99 118 GLN A O 1
ATOM 930 N N . GLU A 1 122 ? 43.354 49.501 18.461 1.00 10.28 119 GLU A N 1
ATOM 931 C CA . GLU A 1 122 ? 42.552 48.269 18.490 1.00 10.73 119 GLU A CA 1
ATOM 932 C C . GLU A 1 122 ? 41.831 48.105 17.160 1.00 10.37 119 GLU A C 1
ATOM 933 O O . GLU A 1 122 ? 41.769 47.017 16.583 1.00 10.95 119 GLU A O 1
ATOM 939 N N . GLY A 1 123 ? 41.281 49.208 16.672 1.00 10.97 120 GLY A N 1
ATOM 940 C CA . GLY A 1 123 ? 40.608 49.231 15.381 1.00 9.94 120 GLY A CA 1
ATOM 941 C C . GLY A 1 123 ? 41.516 48.851 14.215 1.00 10.04 120 GLY A C 1
ATOM 942 O O . GLY A 1 123 ? 41.132 48.067 13.319 1.00 10.98 120 GLY A O 1
ATOM 943 N N . ARG A 1 124 ? 42.725 49.376 14.235 1.00 10.16 121 ARG A N 1
ATOM 944 C CA . ARG A 1 124 ? 43.713 49.031 13.213 1.00 10.22 121 ARG A CA 1
ATOM 945 C C . ARG A 1 124 ? 44.025 47.518 13.201 1.00 10.91 121 ARG A C 1
ATOM 946 O O . ARG A 1 124 ? 44.098 46.900 12.157 1.00 11.50 121 ARG A O 1
ATOM 954 N N . TYR A 1 125 ? 44.168 46.912 14.367 1.00 9.64 122 TYR A N 1
ATOM 955 C CA . TYR A 1 125 ? 44.385 45.484 14.444 1.00 9.66 122 TYR A CA 1
ATOM 956 C C . TYR A 1 125 ? 43.154 44.713 13.968 1.00 10.25 122 TYR A C 1
ATOM 957 O O . TYR A 1 125 ? 43.283 43.747 13.230 1.00 9.94 122 TYR A O 1
ATOM 966 N N . ALA A 1 126 ? 41.951 45.140 14.362 1.00 10.40 123 ALA A N 1
ATOM 967 C CA . ALA A 1 126 ? 40.719 44.451 13.969 1.00 9.89 123 ALA A CA 1
ATOM 968 C C . ALA A 1 126 ? 40.577 44.510 12.466 1.00 10.70 123 ALA A C 1
ATOM 969 O O . ALA A 1 126 ? 40.161 43.543 11.857 1.00 10.59 123 ALA A O 1
ATOM 971 N N . TYR A 1 127 ? 40.936 45.646 11.886 1.00 11.09 124 TYR A N 1
ATOM 972 C CA . TYR A 1 127 ? 40.911 45.791 10.441 1.00 10.81 124 TYR A CA 1
ATOM 973 C C . TYR A 1 127 ? 41.809 44.774 9.733 1.00 10.65 124 TYR A C 1
ATOM 974 O O . TYR A 1 127 ? 41.403 44.178 8.712 1.00 11.00 124 TYR A O 1
ATOM 983 N N . LEU A 1 128 ? 43.012 44.559 10.239 1.00 10.07 125 LEU A N 1
ATOM 984 C CA . LEU A 1 128 ? 43.894 43.505 9.7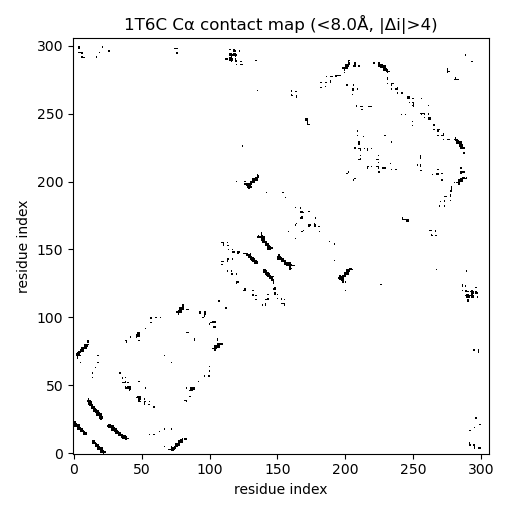10 1.00 10.51 125 LEU A CA 1
ATOM 985 C C . LEU A 1 128 ? 43.271 42.127 9.795 1.00 11.09 125 LEU A C 1
ATOM 986 O O . LEU A 1 128 ? 43.419 41.317 8.923 1.00 10.90 125 LEU A O 1
ATOM 991 N N . ALA A 1 129 ? 42.577 41.828 10.889 1.00 9.33 126 ALA A N 1
ATOM 992 C CA . ALA A 1 129 ? 41.905 40.558 10.998 1.00 9.49 126 ALA A CA 1
ATOM 993 C C . ALA A 1 129 ? 40.899 40.316 9.893 1.00 9.94 126 ALA A C 1
ATOM 994 O O . ALA A 1 129 ? 40.775 39.211 9.423 1.00 11.12 126 ALA A O 1
ATOM 996 N N . VAL A 1 130 ? 40.183 41.375 9.528 1.00 9.79 127 VAL A N 1
ATOM 997 C CA . VAL A 1 130 ? 39.148 41.334 8.522 1.00 9.81 127 VAL A CA 1
ATOM 998 C C . VAL A 1 130 ? 39.798 41.228 7.143 1.00 10.12 127 VAL A C 1
ATOM 999 O O . VAL A 1 130 ? 39.332 40.486 6.279 1.00 11.07 127 VAL A O 1
ATOM 1003 N N . ALA A 1 131 ? 40.855 41.989 6.947 1.00 10.86 128 ALA A N 1
ATOM 1004 C CA . ALA A 1 131 ? 41.573 41.946 5.688 1.00 11.26 128 ALA A CA 1
ATOM 1005 C C . ALA A 1 131 ? 42.024 40.538 5.356 1.00 12.82 128 ALA A C 1
ATOM 1006 O O . ALA A 1 131 ? 41.871 40.082 4.226 1.00 13.13 128 ALA A O 1
ATOM 1008 N N . TYR A 1 132 ? 42.542 39.828 6.341 1.00 12.30 129 TYR A N 1
ATOM 1009 C CA . TYR A 1 132 ? 42.972 38.461 6.166 1.00 12.69 129 TYR A CA 1
ATOM 1010 C C . TYR A 1 132 ? 41.801 37.486 6.051 1.00 12.71 129 TYR A C 1
ATOM 1011 O O . TYR A 1 132 ? 41.740 36.664 5.136 1.00 13.52 129 TYR A O 1
ATOM 1020 N N . SER A 1 133 ? 40.863 37.560 6.990 1.00 12.09 130 SER A N 1
ATOM 1021 C CA . SER A 1 133 ? 39.843 36.522 7.128 1.00 11.63 130 SER A CA 1
ATOM 1022 C C . SER A 1 133 ? 38.624 36.648 6.252 1.00 11.66 130 SER A C 1
ATOM 1023 O O . SER A 1 133 ? 37.867 35.662 6.122 1.00 12.36 130 SER A O 1
ATOM 1026 N N . LEU A 1 134 ? 38.425 37.819 5.643 1.00 11.70 131 LEU A N 1
ATOM 1027 C CA . LEU A 1 134 ? 37.281 38.060 4.756 1.00 11.90 131 LEU A CA 1
ATOM 1028 C C . LEU A 1 134 ? 37.656 38.641 3.400 1.00 13.24 131 LEU A C 1
ATOM 1029 O O . LEU A 1 134 ? 36.880 38.500 2.449 1.00 14.95 131 LEU A O 1
ATOM 1034 N N . LYS A 1 135 ? 38.788 39.316 3.335 1.00 14.26 132 LYS A N 1
ATOM 1035 C CA . LYS A 1 135 ? 39.263 39.971 2.092 1.00 15.87 132 LYS A CA 1
ATOM 1036 C C . LYS A 1 135 ? 38.153 40.795 1.429 1.00 15.68 132 LYS A C 1
ATOM 1037 O O . LYS A 1 135 ? 37.850 40.609 0.254 1.00 17.68 132 LYS A O 1
ATOM 1043 N N . PRO A 1 136 ? 37.524 41.705 2.162 1.00 15.92 133 PRO A N 1
ATOM 1044 C CA . PRO A 1 136 ? 36.416 42.484 1.603 1.00 16.48 133 PRO A CA 1
ATOM 1045 C C . PRO A 1 136 ? 36.923 43.369 0.453 1.00 17.60 133 PRO A C 1
ATOM 1046 O O . PRO A 1 136 ? 38.052 43.851 0.482 1.00 18.07 133 PRO A O 1
ATOM 1050 N N . GLU A 1 137 ? 36.054 43.586 -0.525 1.00 18.52 134 GLU A N 1
ATOM 1051 C CA . GLU A 1 137 ? 36.419 44.320 -1.730 1.00 19.79 134 GLU A CA 1
ATOM 1052 C C . GLU A 1 137 ? 36.106 45.793 -1.673 1.00 17.68 134 GLU A C 1
ATOM 1053 O O . GLU A 1 137 ? 35.201 46.256 -0.976 1.00 19.16 134 GLU A O 1
ATOM 1059 N N . GLY A 1 138 ? 36.849 46.555 -2.471 1.00 17.51 135 GLY A N 1
ATOM 1060 C CA . GLY A 1 138 ? 36.621 47.961 -2.596 1.00 16.32 135 GLY A CA 1
ATOM 1061 C C . GLY A 1 138 ? 37.000 48.741 -1.362 1.00 16.06 135 GLY A C 1
ATOM 1062 O O . GLY A 1 138 ? 37.895 48.348 -0.622 1.00 15.76 135 GLY A O 1
ATOM 1063 N N . GLU A 1 139 ? 36.336 49.859 -1.172 1.00 15.66 136 GLU A N 1
ATOM 1064 C CA . GLU A 1 139 ? 36.536 50.724 -0.030 1.00 15.78 136 GLU A CA 1
ATOM 1065 C C . GLU A 1 139 ? 35.761 50.101 1.111 1.00 14.77 136 GLU A C 1
ATOM 1066 O O . GLU A 1 139 ? 34.548 49.879 1.021 1.00 15.54 136 GLU A O 1
ATOM 1072 N N . VAL A 1 140 ? 36.475 49.839 2.191 1.00 14.53 137 VAL A N 1
ATOM 1073 C CA . VAL A 1 140 ? 35.935 49.072 3.302 1.00 13.67 137 VAL A CA 1
ATOM 1074 C C . VAL A 1 140 ? 35.791 49.936 4.550 1.00 12.46 137 VAL A C 1
ATOM 1075 O O . VAL A 1 140 ? 36.637 50.768 4.825 1.00 13.25 137 VAL A O 1
ATOM 1079 N N . CYS A 1 141 ? 34.714 49.721 5.303 1.00 12.12 138 CYS A N 1
ATOM 1080 C CA . CYS A 1 141 ? 34.616 50.247 6.648 1.00 11.97 138 CYS A CA 1
ATOM 1081 C C . CYS A 1 141 ? 34.354 49.088 7.586 1.00 10.95 138 CYS A C 1
ATOM 1082 O O . CYS A 1 141 ? 33.379 48.351 7.425 1.00 12.34 138 CYS A O 1
ATOM 1085 N N . VAL A 1 142 ? 35.269 48.901 8.545 1.00 11.16 139 VAL A N 1
ATOM 1086 C CA . VAL A 1 142 ? 35.116 47.896 9.585 1.00 11.05 139 VAL A CA 1
ATOM 1087 C C . VAL A 1 142 ? 34.495 48.623 10.771 1.00 10.08 139 VAL A C 1
ATOM 1088 O O . VAL A 1 142 ? 34.995 49.659 11.186 1.00 10.78 139 VAL A O 1
ATOM 1092 N N . VAL A 1 143 ? 33.397 48.070 11.273 1.00 10.56 140 VAL A N 1
ATOM 1093 C CA . VAL A 1 143 ? 32.656 48.650 12.390 1.00 11.39 140 VAL A CA 1
ATOM 1094 C C . VAL A 1 143 ? 32.763 47.697 13.562 1.00 11.19 140 VAL A C 1
ATOM 1095 O O . VAL A 1 143 ? 32.158 46.628 13.559 1.00 11.11 140 VAL A O 1
ATOM 1099 N N . ASP A 1 144 ? 33.559 48.065 14.549 1.00 10.93 141 ASP A N 1
ATOM 1100 C CA . ASP A 1 144 ? 33.897 47.157 15.653 1.00 12.60 141 ASP A CA 1
ATOM 1101 C C . ASP A 1 144 ? 33.355 47.678 16.980 1.00 12.51 141 ASP A C 1
ATOM 1102 O O . ASP A 1 144 ? 33.924 48.583 17.630 1.00 11.94 141 ASP A O 1
ATOM 1107 N N . GLN A 1 145 ? 32.250 47.075 17.395 1.00 11.45 142 GLN A N 1
ATOM 1108 C CA . GLN A 1 145 ? 31.547 47.474 18.591 1.00 11.97 142 GLN A CA 1
ATOM 1109 C C . GLN A 1 145 ? 31.915 46.555 19.739 1.00 11.54 142 GLN A C 1
ATOM 1110 O O . GLN A 1 145 ? 31.837 45.335 19.626 1.00 11.77 142 GLN A O 1
ATOM 1116 N N . GLY A 1 146 ? 32.309 47.157 20.863 1.00 10.74 143 GLY A N 1
ATOM 1117 C CA . GLY A 1 146 ? 32.729 46.437 22.055 1.00 11.17 143 GLY A CA 1
ATOM 1118 C C . GLY A 1 146 ? 33.619 47.220 22.993 1.00 10.94 143 GLY A C 1
ATOM 1119 O O . GLY A 1 146 ? 34.373 48.110 22.582 1.00 12.04 143 GLY A O 1
ATOM 1120 N N . GLY A 1 147 ? 33.543 46.868 24.274 1.00 11.80 144 GLY A N 1
ATOM 1121 C CA . GLY A 1 147 ? 34.468 47.376 25.279 1.00 1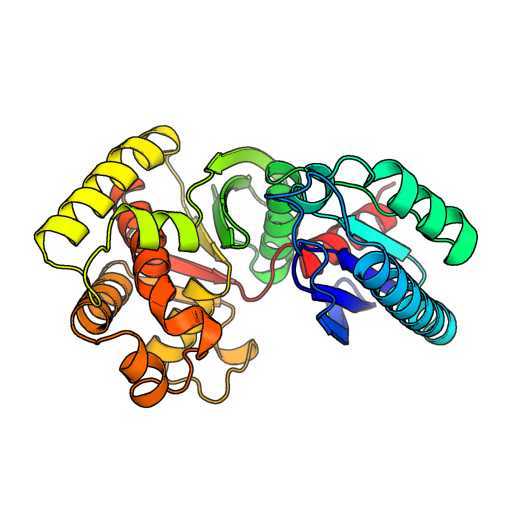2.78 144 GLY A CA 1
ATOM 1122 C C . GLY A 1 147 ? 34.349 48.848 25.570 1.00 12.36 144 GLY A C 1
ATOM 1123 O O . GLY A 1 147 ? 35.346 49.499 25.912 1.00 13.21 144 GLY A O 1
ATOM 1124 N N . GLY A 1 148 ? 33.160 49.400 25.335 1.00 12.11 145 GLY A N 1
ATOM 1125 C CA . GLY A 1 148 ? 32.884 50.797 25.577 1.00 12.77 145 GLY A CA 1
ATOM 1126 C C . GLY A 1 148 ? 32.988 51.738 24.397 1.00 11.71 145 GLY A C 1
ATOM 1127 O O . GLY A 1 148 ? 32.808 52.947 24.549 1.00 11.92 145 GLY A O 1
ATOM 1128 N N . SER A 1 149 ? 33.227 51.196 23.206 1.00 11.84 146 SER A N 1
ATOM 1129 C CA . SER A 1 149 ? 33.350 52.024 22.035 1.00 11.24 146 SER A CA 1
ATOM 1130 C C . SER A 1 149 ? 33.017 51.275 20.756 1.00 10.64 146 SER A C 1
ATOM 1131 O O . SER A 1 149 ? 32.958 50.057 20.716 1.00 11.07 146 SER A O 1
ATOM 1134 N N . THR A 1 150 ? 32.813 52.042 19.697 1.00 11.19 147 THR A N 1
ATOM 1135 C CA . THR A 1 150 ? 32.696 51.502 18.383 1.00 10.36 147 THR A CA 1
ATOM 1136 C C . THR A 1 150 ? 33.677 52.220 17.486 1.00 10.96 147 THR A C 1
ATOM 1137 O O . THR A 1 150 ? 33.635 53.472 17.369 1.00 11.50 147 THR A O 1
ATOM 1141 N N . GLU A 1 151 ? 34.581 51.442 16.885 1.00 10.79 148 GLU A N 1
ATOM 1142 C CA . GLU A 1 151 ? 35.536 51.985 15.961 1.00 11.11 148 GLU A CA 1
ATOM 1143 C C . GLU A 1 151 ? 35.023 51.822 14.534 1.00 10.58 148 GLU A C 1
ATOM 1144 O O . GLU A 1 151 ? 34.451 50.783 14.188 1.00 11.22 148 GLU A O 1
ATOM 1150 N N . TYR A 1 152 ? 35.260 52.862 13.748 1.00 10.44 149 TYR A N 1
ATOM 1151 C CA . TYR A 1 152 ? 34.997 52.875 12.312 1.00 9.09 149 TYR A CA 1
ATOM 1152 C C . TYR A 1 152 ? 36.344 52.971 11.589 1.00 9.77 149 TYR A C 1
ATOM 1153 O O . TYR A 1 152 ? 37.022 53.997 11.678 1.00 9.53 149 TYR A O 1
ATOM 1162 N N . VAL A 1 153 ? 36.736 51.901 10.917 1.00 10.26 150 VAL A N 1
ATOM 1163 C CA . VAL A 1 153 ? 38.072 51.792 10.337 1.00 10.71 150 VAL A CA 1
ATOM 1164 C C . VAL A 1 153 ? 37.928 51.675 8.847 1.00 10.94 150 VAL A C 1
ATOM 1165 O O . VAL A 1 153 ? 37.394 50.692 8.346 1.00 11.65 150 VAL A O 1
ATOM 1169 N N . PHE A 1 154 ? 38.452 52.681 8.153 1.00 11.89 151 PHE A N 1
ATOM 1170 C CA . PHE A 1 154 ? 38.336 52.782 6.713 1.00 12.54 151 PHE A CA 1
ATOM 1171 C C . PHE A 1 154 ? 39.645 52.418 6.039 1.00 13.62 151 PHE A C 1
ATOM 1172 O O . PHE A 1 154 ? 40.727 52.828 6.456 1.00 14.13 151 PHE A O 1
ATOM 1180 N N . GLY A 1 155 ? 39.531 51.643 4.991 1.00 14.07 152 GLY A N 1
ATOM 1181 C CA . GLY A 1 155 ? 40.691 51.332 4.171 1.00 15.82 152 GLY A CA 1
ATOM 1182 C C . GLY A 1 155 ? 40.367 50.620 2.886 1.00 15.74 152 GLY A C 1
ATOM 1183 O O . GLY A 1 155 ? 39.228 50.517 2.476 1.00 15.49 152 GLY A O 1
ATOM 1184 N N . LYS A 1 156 ? 41.411 50.090 2.266 1.00 15.51 153 LYS A N 1
ATOM 1185 C CA . LYS A 1 156 ? 41.285 49.233 1.109 1.00 16.32 153 LYS A CA 1
ATOM 1186 C C . LYS A 1 156 ? 42.345 48.148 1.180 1.00 14.39 153 LYS A C 1
ATOM 1187 O O . LYS A 1 156 ? 43.509 48.443 1.449 1.00 14.21 153 LYS A O 1
ATOM 1198 N N . GLY A 1 157 ? 41.947 46.900 0.981 1.00 14.58 154 GLY A N 1
ATOM 1199 C CA . GLY A 1 157 ? 42.854 45.785 1.155 1.00 14.04 154 GLY A CA 1
ATOM 1200 C C . GLY A 1 157 ? 43.418 45.845 2.580 1.00 15.24 154 GLY A C 1
ATOM 1201 O O . GLY A 1 157 ? 42.665 46.093 3.537 1.00 16.28 154 GLY A O 1
ATOM 1202 N N . TYR A 1 158 ? 44.718 45.681 2.731 1.00 14.28 155 TYR A N 1
ATOM 1203 C CA . TYR A 1 158 ? 45.325 45.670 4.064 1.00 13.95 155 TYR A CA 1
ATOM 1204 C C . TYR A 1 158 ? 45.683 47.068 4.590 1.00 15.04 155 TYR A C 1
ATOM 1205 O O . TYR A 1 158 ? 46.201 47.209 5.731 1.00 16.38 155 TYR A O 1
ATOM 1214 N N . LYS A 1 159 ? 45.412 48.110 3.791 1.00 14.78 156 LYS A N 1
ATOM 1215 C CA . LYS A 1 159 ? 45.815 49.459 4.115 1.00 15.77 156 LYS A CA 1
ATOM 1216 C C . LYS A 1 159 ? 44.720 50.195 4.843 1.00 15.61 156 LYS A C 1
ATOM 1217 O O . LYS A 1 159 ? 43.645 50.367 4.320 1.00 16.33 156 LYS A O 1
ATOM 1223 N N . VAL A 1 160 ? 44.998 50.625 6.057 1.00 15.52 157 VAL A N 1
ATOM 1224 C CA . VAL A 1 160 ? 44.097 51.503 6.774 1.00 16.82 157 VAL A CA 1
ATOM 1225 C C . VAL A 1 160 ? 44.375 52.950 6.369 1.00 18.06 157 VAL A C 1
ATOM 1226 O O . VAL A 1 160 ? 45.527 53.400 6.402 1.00 18.94 157 VAL A O 1
ATOM 1230 N N . ARG A 1 161 ? 43.319 53.667 5.997 1.00 18.34 158 ARG A N 1
ATOM 1231 C CA . ARG A 1 161 ? 43.382 55.111 5.749 1.00 20.37 158 ARG A CA 1
ATOM 1232 C C . ARG A 1 161 ? 43.055 55.964 6.933 1.00 19.86 158 ARG A C 1
ATOM 1233 O O . ARG A 1 161 ? 43.692 56.986 7.180 1.00 21.45 158 ARG A O 1
ATOM 1241 N N . GLU A 1 162 ? 42.038 55.559 7.682 1.00 18.73 159 GLU A N 1
ATOM 1242 C CA . GLU A 1 162 ? 41.522 56.398 8.734 1.00 18.56 159 GLU A CA 1
ATOM 1243 C C . GLU A 1 162 ? 40.789 55.541 9.736 1.00 17.70 159 GLU A C 1
ATOM 1244 O O . GLU A 1 162 ? 40.120 54.607 9.349 1.00 15.60 159 GLU A O 1
ATOM 1250 N N . VAL A 1 163 ? 40.950 55.857 11.018 1.00 16.53 160 VAL A N 1
ATOM 1251 C CA . VAL A 1 163 ? 40.129 55.227 12.066 1.00 16.65 160 VAL A CA 1
ATOM 1252 C C . VAL A 1 163 ? 39.525 56.318 12.943 1.00 16.34 160 VAL A C 1
ATOM 1253 O O . VAL A 1 163 ? 40.210 57.274 13.369 1.00 16.06 160 VAL A O 1
ATOM 1257 N N . ILE A 1 164 ? 38.235 56.161 13.232 1.00 14.52 161 ILE A N 1
ATOM 1258 C CA . ILE A 1 164 ? 37.507 57.042 14.104 1.00 15.30 161 ILE A CA 1
ATOM 1259 C C . ILE A 1 164 ? 36.901 56.160 15.189 1.00 15.15 161 ILE A C 1
ATOM 1260 O O . ILE A 1 164 ? 36.146 55.248 14.895 1.00 15.32 161 ILE A O 1
ATOM 1265 N N . SER A 1 165 ? 37.256 56.421 16.430 1.00 13.50 162 SER A N 1
ATOM 1266 C CA . SER A 1 165 ? 36.660 55.735 17.580 1.00 14.27 162 SER A CA 1
ATOM 1267 C C . SER A 1 165 ? 35.580 56.582 18.226 1.00 13.41 162 SER A C 1
ATOM 1268 O O . SER A 1 165 ? 35.863 57.685 18.690 1.00 15.60 162 SER A O 1
ATOM 1271 N N . LEU A 1 166 ? 34.352 56.066 18.291 1.00 12.58 163 LEU A N 1
ATOM 1272 C CA . LEU A 1 166 ? 33.237 56.756 18.940 1.00 13.18 163 LEU A CA 1
ATOM 1273 C C . LEU A 1 166 ? 33.010 56.099 20.301 1.00 13.05 163 LEU A C 1
ATOM 1274 O O . LEU A 1 166 ? 32.826 54.883 20.396 1.00 12.27 163 LEU A O 1
ATOM 1279 N N . PRO A 1 167 ? 33.031 56.892 21.358 1.00 13.41 164 PRO A N 1
ATOM 1280 C CA . PRO A 1 167 ? 32.881 56.384 22.723 1.00 13.92 164 PRO A CA 1
ATOM 1281 C C . PRO A 1 167 ? 31.406 56.092 23.110 1.00 14.69 164 PRO A C 1
ATOM 1282 O O . PRO A 1 167 ? 30.897 56.530 24.138 1.00 15.77 164 PRO A O 1
ATOM 1286 N N . ILE A 1 168 ? 30.723 55.335 22.265 1.00 13.47 165 ILE A N 1
ATOM 1287 C CA . ILE A 1 168 ? 29.283 55.113 22.369 1.00 13.84 165 ILE A CA 1
ATOM 1288 C C . ILE A 1 168 ? 29.019 53.721 22.953 1.00 13.76 165 ILE A C 1
ATOM 1289 O O . ILE A 1 168 ? 28.256 52.911 22.386 1.00 13.51 165 ILE A O 1
ATOM 1294 N N . GLY A 1 169 ? 29.651 53.441 24.087 1.00 12.02 166 GLY A N 1
ATOM 1295 C CA . GLY A 1 169 ? 29.571 52.118 24.675 1.00 12.14 166 GLY A CA 1
ATOM 1296 C C . GLY A 1 169 ? 28.145 51.746 25.020 1.00 11.74 166 GLY A C 1
ATOM 1297 O O . GLY A 1 169 ? 27.355 52.596 25.470 1.00 12.57 166 GLY A O 1
ATOM 1298 N N . ILE A 1 170 ? 27.798 50.489 24.782 1.00 11.49 167 ILE A N 1
ATOM 1299 C CA . ILE A 1 170 ? 26.406 50.062 24.925 1.00 10.61 167 ILE A CA 1
ATOM 1300 C C . ILE A 1 170 ? 25.901 50.023 26.374 1.00 10.58 167 ILE A C 1
ATOM 1301 O O . ILE A 1 170 ? 24.716 50.202 26.607 1.00 10.43 167 ILE A O 1
ATOM 1306 N N . VAL A 1 171 ? 26.759 49.825 27.362 1.00 10.13 168 VAL A N 1
ATOM 1307 C CA . VAL A 1 171 ? 26.328 49.935 28.734 1.00 10.35 168 VAL A CA 1
ATOM 1308 C C . VAL A 1 171 ? 25.877 51.372 29.019 1.00 11.37 168 VAL A C 1
ATOM 1309 O O . VAL A 1 171 ? 24.793 51.599 29.620 1.00 12.08 168 VAL A O 1
ATOM 1313 N N . ASN A 1 172 ? 26.707 52.336 28.637 1.00 10.19 169 ASN A N 1
ATOM 1314 C CA . ASN A 1 172 ? 26.376 53.742 28.854 1.00 11.10 169 ASN A CA 1
ATOM 1315 C C . ASN A 1 172 ? 25.160 54.169 28.058 1.00 11.25 169 ASN A C 1
ATOM 1316 O O . ASN A 1 172 ? 24.282 54.871 28.575 1.00 11.46 169 ASN A O 1
ATOM 1321 N N . LEU A 1 173 ? 25.046 53.750 26.805 1.00 9.81 170 LEU A N 1
ATOM 1322 C CA . LEU A 1 173 ? 23.870 54.127 26.018 1.00 10.66 170 LEU A CA 1
ATOM 1323 C C . LEU A 1 173 ? 22.586 53.591 26.636 1.00 10.60 170 LEU A C 1
ATOM 1324 O O . LEU A 1 173 ? 21.570 54.288 26.693 1.00 10.25 170 LEU A O 1
ATOM 1329 N N . THR A 1 174 ? 22.647 52.358 27.115 1.00 10.04 171 THR A N 1
ATOM 1330 C CA . THR A 1 174 ? 21.488 51.724 27.771 1.00 9.43 171 THR A CA 1
ATOM 1331 C C . THR A 1 174 ? 21.085 52.472 29.032 1.00 10.40 171 THR A C 1
ATOM 1332 O O . THR A 1 174 ? 19.933 52.791 29.225 1.00 10.78 171 THR A O 1
ATOM 1336 N N . GLU A 1 175 ? 22.056 52.774 29.869 1.00 10.43 172 GLU A N 1
ATOM 1337 C CA . GLU A 1 175 ? 21.710 53.500 31.092 1.00 11.45 172 GLU A CA 1
ATOM 1338 C C . GLU A 1 175 ? 21.180 54.896 30.786 1.00 11.37 172 GLU A C 1
ATOM 1339 O O . GLU A 1 175 ? 20.273 55.414 31.446 1.00 12.56 172 GLU A O 1
ATOM 1345 N N . THR A 1 176 ? 21.772 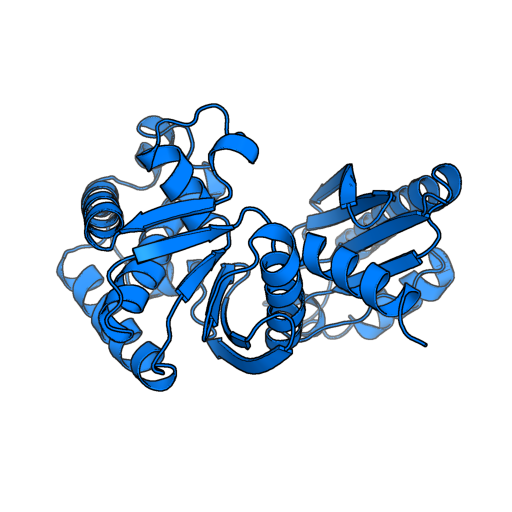55.543 29.806 1.00 10.83 173 THR A N 1
ATOM 1346 C CA . THR A 1 176 ? 21.454 56.926 29.502 1.00 11.03 173 THR A CA 1
ATOM 1347 C C . THR A 1 176 ? 20.055 57.068 28.947 1.00 11.26 173 THR A C 1
ATOM 1348 O O . THR A 1 176 ? 19.288 57.952 29.368 1.00 12.04 173 THR A O 1
ATOM 1352 N N . PHE A 1 177 ? 19.729 56.233 27.961 1.00 10.96 174 PHE A N 1
ATOM 1353 C CA . PHE A 1 177 ? 18.469 56.401 27.219 1.00 10.11 174 PHE A CA 1
ATOM 1354 C C . PHE A 1 177 ? 17.331 55.499 27.680 1.00 11.20 174 PHE A C 1
ATOM 1355 O O . PHE A 1 177 ? 16.168 55.898 27.597 1.00 12.65 174 PHE A O 1
ATOM 1363 N N . PHE A 1 178 ? 17.662 54.283 28.087 1.00 10.36 175 PHE A N 1
ATOM 1364 C CA . PHE A 1 178 ? 16.665 53.242 28.325 1.00 11.59 175 PHE A CA 1
ATOM 1365 C C . PHE A 1 178 ? 16.363 53.184 29.806 1.00 12.92 175 PHE A C 1
ATOM 1366 O O . PHE A 1 178 ? 16.820 52.297 30.515 1.00 14.98 175 PHE A O 1
ATOM 1374 N N . LYS A 1 179 ? 15.549 54.128 30.262 1.00 13.38 176 LYS A N 1
ATOM 1375 C CA . LYS A 1 179 ? 15.196 54.157 31.676 1.00 13.81 176 LYS A CA 1
ATOM 1376 C C . LYS A 1 179 ? 14.202 53.045 32.030 1.00 15.11 176 LYS A C 1
ATOM 1377 O O . LYS A 1 179 ? 14.200 52.596 33.172 1.00 16.44 176 LYS A O 1
ATOM 1383 N N . GLN A 1 180 ? 13.387 52.618 31.062 1.00 13.68 177 GLN A N 1
ATOM 1384 C CA . GLN A 1 180 ? 12.531 51.431 31.218 1.00 14.40 177 GLN A CA 1
ATOM 1385 C C . GLN A 1 180 ? 13.181 50.205 30.589 1.00 13.48 177 GLN A C 1
ATOM 1386 O O . GLN A 1 180 ? 14.024 50.318 29.693 1.00 12.61 177 GLN A O 1
ATOM 1397 N N . ASP A 1 181 ? 12.771 49.033 31.060 1.00 13.29 178 ASP A N 1
ATOM 1398 C CA . ASP A 1 181 ? 13.283 47.775 30.543 1.00 12.67 178 ASP A CA 1
ATOM 1399 C C . ASP A 1 181 ? 12.132 46.888 30.097 1.00 12.45 178 ASP A C 1
ATOM 1400 O O . ASP A 1 181 ? 11.454 46.314 30.947 1.00 13.26 178 ASP A O 1
ATOM 1405 N N . PRO A 1 182 ? 11.863 46.786 28.792 1.00 11.73 179 PRO A N 1
ATOM 1406 C CA . PRO A 1 182 ? 12.624 47.435 27.725 1.00 11.74 179 PRO A CA 1
ATOM 1407 C C . PRO A 1 182 ? 12.216 48.898 27.555 1.00 11.26 179 PRO A C 1
ATOM 1408 O O . PRO A 1 182 ? 11.228 49.353 28.177 1.00 11.42 179 PRO A O 1
ATOM 1412 N N . PRO A 1 183 ? 12.964 49.656 26.754 1.00 11.22 180 PRO A N 1
ATOM 1413 C CA . PRO A 1 183 ? 12.713 51.095 26.645 1.00 10.91 180 PRO A CA 1
ATOM 1414 C C . PRO A 1 183 ? 11.360 51.416 26.028 1.00 11.64 180 PRO A C 1
ATOM 1415 O O . PRO A 1 183 ? 10.778 50.618 25.303 1.00 12.47 180 PRO A O 1
ATOM 1419 N N . THR A 1 184 ? 10.865 52.603 26.332 1.00 12.24 181 THR A N 1
ATOM 1420 C CA . THR A 1 184 ? 9.676 53.102 25.669 1.00 12.50 181 THR A CA 1
ATOM 1421 C C . THR A 1 184 ? 10.037 53.515 24.264 1.00 12.92 181 THR A C 1
ATOM 1422 O O . THR A 1 184 ? 11.212 53.698 23.942 1.00 12.66 181 THR A O 1
ATOM 1426 N N . GLU A 1 185 ? 9.030 53.708 23.418 1.00 13.68 182 GLU A N 1
ATOM 1427 C CA . GLU A 1 185 ? 9.275 54.152 22.072 1.00 14.66 182 GLU A CA 1
ATOM 1428 C C . GLU A 1 185 ? 9.946 55.494 22.043 1.00 13.40 182 GLU A C 1
ATOM 1429 O O . GLU A 1 185 ? 10.813 55.738 21.205 1.00 12.22 182 GLU A O 1
ATOM 1435 N N . GLU A 1 186 ? 9.619 56.372 22.989 1.00 12.59 183 GLU A N 1
ATOM 1436 C CA . GLU A 1 186 ? 10.308 57.670 23.023 1.00 12.53 183 GLU A CA 1
ATOM 1437 C C . GLU A 1 186 ? 11.771 57.595 23.381 1.00 12.14 183 GLU A C 1
ATOM 1438 O O . GLU A 1 186 ? 12.589 58.406 22.913 1.00 11.27 183 GLU A O 1
ATOM 1444 N N . GLU A 1 187 ? 12.090 56.708 24.306 1.00 11.05 184 GLU A N 1
ATOM 1445 C CA . GLU A 1 187 ? 13.473 56.436 24.663 1.00 11.25 184 GLU A CA 1
ATOM 1446 C C . GLU A 1 187 ? 14.269 55.870 23.515 1.00 10.80 184 GLU A C 1
ATOM 1447 O O . GLU A 1 187 ? 15.405 56.289 23.253 1.00 10.62 184 GLU A O 1
ATOM 1453 N N . VAL A 1 188 ? 13.664 54.981 22.761 1.00 10.47 185 VAL A N 1
ATOM 1454 C CA . VAL A 1 188 ? 14.285 54.477 21.536 1.00 10.20 185 VAL A CA 1
ATOM 1455 C C . VAL A 1 188 ? 14.530 55.618 20.528 1.00 10.14 185 VAL A C 1
ATOM 1456 O O . VAL A 1 188 ? 15.578 55.721 19.897 1.00 9.96 185 VAL A O 1
ATOM 1460 N N . LYS A 1 189 ? 13.568 56.520 20.415 1.00 10.00 186 LYS A N 1
ATOM 1461 C CA . LYS A 1 189 ? 13.686 57.655 19.504 1.00 9.83 186 LYS A CA 1
ATOM 1462 C C . LYS A 1 189 ? 14.859 58.529 19.904 1.00 10.44 186 LYS A C 1
ATOM 1463 O O . LYS A 1 189 ? 15.640 58.948 19.060 1.00 10.50 186 LYS A O 1
ATOM 1469 N N . ARG A 1 190 ? 14.961 58.855 21.187 1.00 10.04 187 ARG A N 1
ATOM 1470 C CA . ARG A 1 190 ? 16.069 59.681 21.633 1.00 10.56 187 ARG A CA 1
ATOM 1471 C C . ARG A 1 190 ? 17.445 59.033 21.371 1.00 10.54 187 ARG A C 1
ATOM 1472 O O . ARG A 1 190 ? 18.417 59.711 21.024 1.00 10.89 187 ARG A O 1
ATOM 1480 N N . PHE A 1 191 ? 17.512 57.734 21.651 1.00 10.01 188 PHE A N 1
ATOM 1481 C CA . PHE A 1 191 ? 18.701 56.923 21.387 1.00 9.00 188 PHE A CA 1
ATOM 1482 C C . PHE A 1 191 ? 19.088 57.050 19.906 1.00 8.56 188 PHE A C 1
ATOM 1483 O O . PHE A 1 191 ? 20.248 57.333 19.584 1.00 8.62 188 PHE A O 1
ATOM 1491 N N . PHE A 1 192 ? 18.132 56.885 19.006 1.00 9.68 189 PHE A N 1
ATOM 1492 C CA . PHE A 1 192 ? 18.463 57.032 17.588 1.00 9.95 189 PHE A CA 1
ATOM 1493 C C . PHE A 1 192 ? 18.807 58.466 17.162 1.00 9.99 189 PHE A C 1
ATOM 1494 O O . PHE A 1 192 ? 19.646 58.657 16.276 1.00 11.52 189 PHE A O 1
ATOM 1502 N N . GLU A 1 193 ? 18.164 59.468 17.742 1.00 10.62 190 GLU A N 1
ATOM 1503 C CA . GLU A 1 193 ? 18.537 60.845 17.479 1.00 11.43 190 GLU A CA 1
ATOM 1504 C C . GLU A 1 193 ? 20.009 61.059 17.834 1.00 11.20 190 GLU A C 1
ATOM 1505 O O . GLU A 1 193 ? 20.742 61.757 17.119 1.00 11.47 190 GLU A O 1
ATOM 1511 N N . PHE A 1 194 ? 20.433 60.512 18.975 1.00 10.82 191 PHE A N 1
ATOM 1512 C CA . PHE A 1 194 ? 21.811 60.656 19.410 1.00 10.38 191 PHE A CA 1
ATOM 1513 C C . PHE A 1 194 ? 22.736 59.956 18.425 1.00 10.55 191 PHE A C 1
ATOM 1514 O O . PHE A 1 194 ? 23.771 60.499 18.037 1.00 10.58 191 PHE A O 1
ATOM 1522 N N . LEU A 1 195 ? 22.372 58.752 17.998 1.00 10.07 192 LEU A N 1
ATOM 1523 C CA . LEU A 1 195 ? 23.239 58.003 17.113 1.00 10.44 192 LEU A CA 1
ATOM 1524 C C . LEU A 1 195 ? 23.328 58.707 15.756 1.00 11.36 192 LEU A C 1
ATOM 1525 O O . LEU A 1 195 ? 24.395 58.739 15.169 1.00 12.03 192 LEU A O 1
ATOM 1530 N N . GLU A 1 196 ? 22.254 59.358 15.310 1.00 13.27 193 GLU A N 1
ATOM 1531 C CA . GLU A 1 196 ? 22.274 60.118 14.042 1.00 14.84 193 GLU A CA 1
ATOM 1532 C C . GLU A 1 196 ? 23.294 61.258 14.169 1.00 15.39 193 GLU A C 1
ATOM 1533 O O . GLU A 1 196 ? 24.093 61.462 13.272 1.00 15.73 193 GLU A O 1
ATOM 1539 N N . LYS A 1 197 ? 23.280 61.958 15.307 1.00 15.12 194 LYS A N 1
ATOM 1540 C CA . LYS A 1 197 ? 24.201 63.085 15.592 1.00 16.49 194 LYS A CA 1
ATOM 1541 C C . LYS A 1 197 ? 25.656 62.622 15.541 1.00 17.02 194 LYS A C 1
ATOM 1542 O O . LYS A 1 197 ? 26.515 63.266 14.895 1.00 17.92 194 LYS A O 1
ATOM 1550 N N . GLU A 1 198 ? 25.935 61.483 16.158 1.00 15.06 195 GLU A N 1
ATOM 1551 C CA . GLU A 1 198 ? 27.314 60.998 16.250 1.00 15.30 195 GLU A CA 1
ATOM 1552 C C . GLU A 1 198 ? 27.776 60.323 14.973 1.00 14.50 195 GLU A C 1
ATOM 1553 O O . GLU A 1 198 ? 28.906 60.560 14.525 1.00 14.62 195 GLU A O 1
ATOM 1564 N N . LEU A 1 199 ? 26.912 59.511 14.365 1.00 13.95 196 LEU A N 1
ATOM 1565 C CA . LEU A 1 199 ? 27.327 58.712 13.211 1.00 14.97 196 LEU A CA 1
ATOM 1566 C C . LEU A 1 199 ? 27.408 59.529 11.944 1.00 15.43 196 LEU A C 1
ATOM 1567 O O . LEU A 1 199 ? 28.141 59.182 11.041 1.00 16.23 196 LEU A O 1
ATOM 1576 N N . SER A 1 200 ? 26.700 60.642 11.887 1.00 16.74 197 SER A N 1
ATOM 1577 C CA . SER A 1 200 ? 26.719 61.442 10.667 1.00 17.38 197 SER A CA 1
ATOM 1578 C C . SER A 1 200 ? 28.128 62.002 10.468 1.00 19.15 197 SER A C 1
ATOM 1579 O O . SER A 1 200 ? 28.560 62.270 9.338 1.00 21.40 197 SER A O 1
ATOM 1584 N N . LYS A 1 201 ? 28.867 62.146 11.552 1.00 19.38 198 LYS A N 1
ATOM 1585 C CA . LYS A 1 201 ? 30.230 62.660 11.483 1.00 21.06 198 LYS A CA 1
ATOM 1586 C C . LYS A 1 201 ? 31.247 61.659 10.900 1.00 20.65 198 LYS A C 1
ATOM 1587 O O . LYS A 1 201 ? 32.329 62.072 10.450 1.00 21.95 198 LYS A O 1
ATOM 1593 N N . VAL A 1 202 ? 30.935 60.361 10.929 1.00 18.93 199 VAL A N 1
ATOM 1594 C CA . VAL A 1 202 ? 31.828 59.349 10.346 1.00 19.32 199 VAL A CA 1
ATOM 1595 C C . VAL A 1 202 ? 31.432 58.857 8.972 1.00 19.07 199 VAL A C 1
ATOM 1596 O O . VAL A 1 202 ? 32.164 58.076 8.359 1.00 18.52 199 VAL A O 1
ATOM 1600 N N . LYS A 1 203 ? 30.279 59.306 8.490 1.00 18.72 200 LYS A N 1
ATOM 1601 C CA . LYS A 1 203 ? 29.752 58.878 7.191 1.00 19.04 200 LYS A CA 1
ATOM 1602 C C . LYS A 1 203 ? 30.769 59.157 6.083 1.00 19.17 200 LYS A C 1
ATOM 1603 O O . LYS A 1 203 ? 31.294 60.253 5.984 1.00 18.72 200 LYS A O 1
ATOM 1614 N N . LYS A 1 204 ? 31.017 58.145 5.261 1.00 19.81 201 LYS A N 1
ATOM 1615 C CA . LYS A 1 204 ? 31.872 58.218 4.086 1.00 20.91 201 LYS A CA 1
ATOM 1616 C C . LYS A 1 204 ? 31.296 57.212 3.054 1.00 21.27 201 LYS A C 1
ATOM 1617 O O . LYS A 1 204 ? 30.676 56.192 3.426 1.00 19.10 201 LYS A O 1
ATOM 1623 N N . PRO A 1 205 ? 31.475 57.465 1.756 1.00 20.99 202 PRO A N 1
ATOM 1624 C CA . PRO A 1 205 ? 31.102 56.456 0.768 1.00 20.99 202 PRO A CA 1
ATOM 1625 C C . PRO A 1 205 ? 31.966 55.203 0.902 1.00 19.59 202 PRO A C 1
ATOM 1626 O O . PRO A 1 205 ? 33.186 55.296 0.895 1.00 20.24 202 PRO A O 1
ATOM 1630 N N . VAL A 1 206 ? 31.329 54.045 1.014 1.00 18.95 203 VAL A N 1
ATOM 1631 C CA . VAL A 1 206 ? 32.065 52.783 1.051 1.00 19.28 203 VAL A CA 1
ATOM 1632 C C . VAL A 1 206 ? 31.382 51.724 0.205 1.00 18.62 203 VAL A C 1
ATOM 1633 O O . VAL A 1 206 ? 30.197 51.840 -0.107 1.00 18.64 203 VAL A O 1
ATOM 1637 N N . ASP A 1 207 ? 32.158 50.730 -0.215 1.00 17.50 204 ASP A N 1
ATOM 1638 C CA . ASP A 1 207 ? 31.645 49.593 -0.950 1.00 16.80 204 ASP A CA 1
ATOM 1639 C C . ASP A 1 207 ? 31.176 48.496 -0.015 1.00 16.45 204 ASP A C 1
ATOM 1640 O O . ASP A 1 207 ? 30.206 47.827 -0.303 1.00 16.48 204 ASP A O 1
ATOM 1645 N N . THR A 1 208 ? 31.913 48.261 1.079 1.00 15.84 205 THR A N 1
ATOM 1646 C CA . THR A 1 208 ? 31.675 47.112 1.938 1.00 15.69 205 THR A CA 1
ATOM 1647 C C . THR A 1 208 ? 31.788 47.552 3.395 1.00 14.52 205 THR A C 1
ATOM 1648 O O . THR A 1 208 ? 32.781 48.139 3.787 1.00 16.01 205 THR A O 1
ATOM 1652 N N . ILE A 1 209 ? 30.773 47.217 4.173 1.00 13.72 206 ILE A N 1
ATOM 1653 C CA . ILE A 1 209 ? 30.794 47.336 5.625 1.00 12.67 206 ILE A CA 1
ATOM 1654 C C . ILE A 1 209 ? 30.947 45.961 6.240 1.00 11.49 206 ILE A C 1
ATOM 1655 O O . ILE A 1 209 ? 30.216 45.033 5.911 1.00 10.20 206 ILE A O 1
ATOM 1660 N N . VAL A 1 210 ? 31.876 45.842 7.192 1.00 11.46 207 VAL A N 1
ATOM 1661 C CA . VAL A 1 210 ? 32.066 44.611 7.927 1.00 11.41 207 VAL A CA 1
ATOM 1662 C C . VAL A 1 210 ? 31.811 44.909 9.383 1.00 11.07 207 VAL A C 1
ATOM 1663 O O . VAL A 1 210 ? 32.389 45.853 9.923 1.00 11.33 207 VAL A O 1
ATOM 1667 N N . GLY A 1 211 ? 30.927 44.126 9.989 1.00 9.77 208 GLY A N 1
ATOM 1668 C CA . GLY A 1 211 ? 30.591 44.301 11.391 1.00 9.71 208 GLY A CA 1
ATOM 1669 C C . GLY A 1 211 ? 31.259 43.264 12.289 1.00 10.54 208 GLY A C 1
ATOM 1670 O O . GLY A 1 211 ? 31.295 42.085 11.987 1.00 10.02 208 GLY A O 1
ATOM 1671 N N . LEU A 1 212 ? 31.772 43.738 13.412 1.00 10.21 209 LEU A N 1
ATOM 1672 C CA . LEU A 1 212 ? 32.471 42.912 14.448 1.00 11.14 209 LEU A CA 1
ATOM 1673 C C . LEU A 1 212 ? 31.909 43.109 15.830 1.00 11.05 209 LEU A C 1
ATOM 1674 O O . LEU A 1 212 ? 31.390 44.180 16.150 1.00 10.93 209 LEU A O 1
ATOM 1679 N N . GLY A 1 213 ? 32.144 42.097 16.678 1.00 11.03 210 GLY A N 1
ATOM 1680 C CA . GLY A 1 213 ? 31.831 42.145 18.098 1.00 11.14 210 GLY A CA 1
ATOM 1681 C C . GLY A 1 213 ? 30.721 41.203 18.481 1.00 11.46 210 GLY A C 1
ATOM 1682 O O . GLY A 1 213 ? 30.076 40.569 17.635 1.00 10.90 210 GLY A O 1
ATOM 1683 N N . GLY A 1 214 ? 30.447 41.187 19.787 1.00 10.94 211 GLY A N 1
ATOM 1684 C CA . GLY A 1 214 ? 29.500 40.273 20.387 1.00 10.94 211 GLY A CA 1
ATOM 1685 C C . GLY A 1 214 ? 28.064 40.474 19.987 1.00 10.97 211 GLY A C 1
ATOM 1686 O O . GLY A 1 214 ? 27.283 39.516 19.881 1.00 12.19 211 GLY A O 1
ATOM 1687 N N . THR A 1 215 ? 27.686 41.724 19.753 1.00 10.76 212 THR A N 1
ATOM 1688 C CA . THR A 1 215 ? 26.339 41.991 19.298 1.00 10.01 212 THR A CA 1
ATOM 1689 C C . THR A 1 215 ? 26.085 41.392 17.912 1.00 9.38 212 THR A C 1
ATOM 1690 O O . THR A 1 215 ? 25.123 40.655 17.719 1.00 9.84 212 THR A O 1
ATOM 1694 N N . ILE A 1 216 ? 26.934 41.744 16.963 1.00 9.16 213 ILE A N 1
ATOM 1695 C CA . ILE A 1 216 ? 26.665 41.377 15.569 1.00 10.61 213 ILE A CA 1
ATOM 1696 C C . ILE A 1 216 ? 26.831 39.869 15.291 1.00 10.64 213 ILE A C 1
ATOM 1697 O O . ILE A 1 216 ? 26.096 39.287 14.478 1.00 10.12 213 ILE A O 1
ATOM 1702 N N . THR A 1 217 ? 27.743 39.198 15.989 1.00 10.85 214 THR A N 1
ATOM 1703 C CA . THR A 1 217 ? 27.880 37.763 15.804 1.00 10.69 214 THR A CA 1
ATOM 1704 C C . THR A 1 217 ? 26.700 37.043 16.449 1.00 9.96 214 THR A C 1
ATOM 1705 O O . THR A 1 217 ? 26.241 36.040 15.935 1.00 10.67 214 THR A O 1
ATOM 1709 N N . THR A 1 218 ? 26.214 37.538 17.582 1.00 11.09 215 THR A N 1
ATOM 1710 C CA . THR A 1 218 ? 24.988 36.980 18.165 1.00 11.05 215 THR A CA 1
ATOM 1711 C C . THR A 1 218 ? 23.819 37.170 17.235 1.00 11.43 215 THR A C 1
ATOM 1712 O O . THR A 1 218 ? 23.054 36.236 17.023 1.00 11.76 215 THR A O 1
ATOM 1716 N N . LEU A 1 219 ? 23.709 38.350 16.615 1.00 11.11 216 LEU A N 1
ATOM 1717 C CA . LEU A 1 219 ? 22.638 38.604 15.646 1.00 12.10 216 LEU A CA 1
ATOM 1718 C C . LEU A 1 219 ? 22.698 37.654 14.463 1.00 11.52 216 LEU A C 1
ATOM 1719 O O . LEU A 1 219 ? 21.681 37.086 14.057 1.00 12.25 216 LEU A O 1
ATOM 1724 N N . ALA A 1 220 ? 23.905 37.420 13.941 1.00 10.54 217 ALA A N 1
ATOM 1725 C CA . ALA A 1 220 ? 24.083 36.489 12.849 1.00 11.24 217 ALA A CA 1
ATOM 1726 C C . ALA A 1 220 ? 23.673 35.083 13.254 1.00 10.73 217 ALA A C 1
ATOM 1727 O O . ALA A 1 220 ? 22.968 34.398 12.502 1.00 11.35 217 ALA A O 1
ATOM 1729 N N . ALA A 1 221 ? 24.061 34.631 14.443 1.00 10.18 218 ALA A N 1
ATOM 1730 C CA . ALA A 1 221 ? 23.648 33.317 14.929 1.00 10.61 218 ALA A CA 1
ATOM 1731 C C . ALA A 1 221 ? 22.132 33.235 15.056 1.00 11.71 218 ALA A C 1
ATOM 1732 O O . ALA A 1 221 ? 21.534 32.228 14.731 1.00 12.25 218 ALA A O 1
ATOM 1734 N N . LEU A 1 222 ? 21.498 34.284 15.558 1.00 11.16 219 LEU A N 1
ATOM 1735 C CA . LEU A 1 222 ? 20.033 34.307 15.653 1.00 12.81 219 LEU A CA 1
ATOM 1736 C C . LEU A 1 222 ? 19.372 34.251 14.267 1.00 13.40 219 LEU A C 1
ATOM 1737 O O . LEU A 1 222 ? 18.475 33.400 14.022 1.00 13.61 219 LEU A O 1
ATOM 1742 N N . GLU A 1 223 ? 19.829 35.100 13.354 1.00 12.74 220 GLU A N 1
ATOM 1743 C CA . GLU A 1 223 ? 19.228 35.180 12.005 1.00 12.90 220 GLU A CA 1
ATOM 1744 C C . GLU A 1 223 ? 19.311 33.857 11.250 1.00 13.64 220 GLU A C 1
ATOM 1745 O O . GLU A 1 223 ? 18.338 33.430 10.626 1.00 14.32 220 GLU A O 1
ATOM 1751 N N . TYR A 1 224 ? 20.450 33.185 11.379 1.00 13.56 221 TYR A N 1
ATOM 1752 C CA . TYR A 1 224 ? 20.756 31.996 10.627 1.00 13.75 221 TYR A CA 1
ATOM 1753 C C . TYR A 1 224 ? 20.569 30.702 11.410 1.00 14.33 221 TYR A C 1
ATOM 1754 O O . TYR A 1 224 ? 20.947 29.641 10.923 1.00 15.59 221 TYR A O 1
ATOM 1763 N N . ASN A 1 225 ? 19.942 30.779 12.586 1.00 14.01 222 ASN A N 1
ATOM 1764 C CA . ASN A 1 225 ? 19.599 29.577 13.360 1.00 15.85 222 ASN A CA 1
ATOM 1765 C C . ASN A 1 225 ? 20.794 28.725 13.687 1.00 14.68 222 ASN A C 1
ATOM 1766 O O . ASN A 1 225 ? 20.759 27.498 13.564 1.00 15.08 222 ASN A O 1
ATOM 1771 N N . VAL A 1 226 ? 21.866 29.402 14.102 1.00 13.65 223 VAL A N 1
ATOM 1772 C CA . VAL A 1 226 ? 23.120 28.753 14.484 1.00 12.91 223 VAL A CA 1
ATOM 1773 C C . VAL A 1 226 ? 23.108 28.548 15.996 1.00 12.74 223 VAL A C 1
ATOM 1774 O O . VAL A 1 226 ? 23.163 29.497 16.815 1.00 13.93 223 VAL A O 1
ATOM 1778 N N . TYR A 1 227 ? 23.047 27.269 16.381 1.00 12.73 224 TYR A N 1
ATOM 1779 C CA . TYR A 1 227 ? 23.065 26.913 17.779 1.00 12.15 224 TYR A CA 1
ATOM 1780 C C . TYR A 1 227 ? 23.568 25.474 17.906 1.00 12.03 224 TYR A C 1
ATOM 1781 O O . TYR A 1 227 ? 23.009 24.597 17.268 1.00 12.22 224 TYR A O 1
ATOM 1790 N N . PRO A 1 228 ? 24.573 25.215 18.734 1.00 12.35 225 PRO A N 1
ATOM 1791 C CA . PRO A 1 228 ? 25.381 26.224 19.418 1.00 11.70 225 PRO A CA 1
ATOM 1792 C C . PRO A 1 228 ? 26.152 27.108 18.454 1.00 10.64 225 PRO A C 1
ATOM 1793 O O . PRO A 1 228 ? 26.287 26.814 17.246 1.00 11.05 225 PRO A O 1
ATOM 1797 N N . TYR A 1 229 ? 26.677 28.192 18.989 1.00 11.36 226 TYR A N 1
ATOM 1798 C CA . TYR A 1 229 ? 27.477 29.116 18.216 1.00 12.44 226 TYR A CA 1
ATOM 1799 C C . TYR A 1 229 ? 28.620 28.341 17.588 1.00 11.84 226 TYR A C 1
ATOM 1800 O O . TYR A 1 229 ? 29.297 27.571 18.231 1.00 11.45 226 TYR A O 1
ATOM 1809 N N . ASP A 1 230 ? 28.837 28.560 16.294 1.00 11.32 227 ASP A N 1
ATOM 1810 C CA . ASP A 1 230 ? 29.941 27.944 15.562 1.00 11.94 227 ASP A CA 1
ATOM 1811 C C . ASP A 1 230 ? 30.477 29.037 14.650 1.00 12.86 227 ASP A C 1
ATOM 1812 O O . ASP A 1 230 ? 29.770 29.465 13.727 1.00 11.55 227 ASP A O 1
ATOM 1817 N N . PRO A 1 231 ? 31.712 29.487 14.877 1.00 14.03 228 PRO A N 1
ATOM 1818 C CA . PRO A 1 231 ? 32.286 30.538 14.027 1.00 15.21 228 PRO A CA 1
ATOM 1819 C C . PRO A 1 231 ? 32.241 30.186 12.531 1.00 16.06 228 PRO A C 1
ATOM 1820 O O . PRO A 1 231 ? 32.070 31.087 11.721 1.00 15.27 228 PRO A O 1
ATOM 1824 N N . GLN A 1 232 ? 32.401 28.918 12.156 1.00 16.55 229 GLN A N 1
ATOM 1825 C CA . GLN A 1 232 ? 32.361 28.545 10.742 1.00 18.71 229 GLN A CA 1
ATOM 1826 C C . GLN A 1 232 ? 31.026 28.856 10.073 1.00 18.22 229 GLN A C 1
ATOM 1827 O O . GLN A 1 232 ? 30.969 29.073 8.849 1.00 20.04 229 GLN A O 1
ATOM 1833 N N . LYS A 1 233 ? 29.946 28.867 10.849 1.00 17.22 230 LYS A N 1
ATOM 1834 C CA . LYS A 1 233 ? 28.605 29.099 10.323 1.00 16.69 230 LYS A CA 1
ATOM 1835 C C . LYS A 1 233 ? 28.222 30.571 10.344 1.00 16.72 230 LYS A C 1
ATOM 1836 O O . LYS A 1 233 ? 27.196 30.945 9.772 1.00 19.54 230 LYS A O 1
ATOM 1842 N N . VAL A 1 234 ? 28.972 31.392 11.075 1.00 15.52 231 VAL A N 1
ATOM 1843 C CA . VAL A 1 234 ? 28.640 32.788 11.264 1.00 14.68 231 VAL A CA 1
ATOM 1844 C C . VAL A 1 234 ? 29.584 33.708 10.506 1.00 13.65 231 VAL A C 1
ATOM 1845 O O . VAL A 1 234 ? 29.160 34.700 9.929 1.00 13.11 231 VAL A O 1
ATOM 1849 N N . HIS A 1 235 ? 30.864 33.391 10.508 1.00 12.58 232 HIS A N 1
ATOM 1850 C CA . HIS A 1 235 ? 31.844 34.233 9.829 1.00 12.97 232 HIS A CA 1
ATOM 1851 C C . HIS A 1 235 ? 31.551 34.319 8.337 1.00 14.11 232 HIS A C 1
ATOM 1852 O O . HIS A 1 235 ? 31.426 33.307 7.673 1.00 14.96 232 HIS A O 1
ATOM 1859 N N . GLY A 1 236 ? 31.452 35.537 7.826 1.00 14.11 233 GLY A N 1
ATOM 1860 C CA . GLY A 1 236 ? 31.162 35.771 6.432 1.00 14.86 233 GLY A CA 1
ATOM 1861 C C . GLY A 1 236 ? 29.682 35.846 6.090 1.00 14.85 233 GLY A C 1
ATOM 1862 O O . GLY A 1 236 ? 29.350 36.150 4.964 1.00 15.19 233 GLY A O 1
ATOM 1863 N N . LYS A 1 237 ? 28.789 35.623 7.050 1.00 14.38 234 LYS A N 1
ATOM 1864 C CA . LYS A 1 237 ? 27.361 35.782 6.804 1.00 14.54 234 LYS A CA 1
ATOM 1865 C C . LYS A 1 237 ? 27.032 37.255 6.542 1.00 14.37 234 LYS A C 1
ATOM 1866 O O . LYS A 1 237 ? 27.637 38.162 7.120 1.00 13.75 234 LYS A O 1
ATOM 1872 N N . VAL A 1 238 ? 26.060 37.488 5.677 1.00 13.87 235 VAL A N 1
ATOM 1873 C CA . VAL A 1 238 ? 25.512 38.826 5.442 1.00 14.34 235 VAL A CA 1
ATOM 1874 C C . VAL A 1 238 ? 24.305 39.092 6.324 1.00 14.78 235 VAL A C 1
ATOM 1875 O O . VAL A 1 238 ? 23.461 38.200 6.539 1.00 14.69 235 VAL A O 1
ATOM 1879 N N . LEU A 1 239 ? 24.205 40.327 6.828 1.00 13.55 236 LEU A N 1
ATOM 1880 C CA . LEU A 1 239 ? 22.987 40.801 7.469 1.00 13.51 236 LEU A CA 1
ATOM 1881 C C . LEU A 1 239 ? 22.536 42.072 6.774 1.00 12.89 236 LEU A C 1
ATOM 1882 O O . LEU A 1 239 ? 23.317 43.023 6.626 1.00 12.92 236 LEU A O 1
ATOM 1887 N N . THR A 1 240 ? 21.269 42.095 6.365 1.00 14.24 237 THR A N 1
ATOM 1888 C CA . THR A 1 240 ? 20.736 43.267 5.695 1.00 14.07 237 THR A CA 1
ATOM 1889 C C . THR A 1 240 ? 20.186 44.230 6.705 1.00 13.80 237 THR A C 1
ATOM 1890 O O . THR A 1 240 ? 19.874 43.843 7.820 1.00 13.59 237 THR A O 1
ATOM 1894 N N . TYR A 1 241 ? 19.962 45.466 6.283 1.00 12.69 238 TYR A N 1
ATOM 1895 C CA . TYR A 1 241 ? 19.269 46.457 7.096 1.00 13.72 238 TYR A CA 1
ATOM 1896 C C . TYR A 1 241 ? 17.938 45.848 7.572 1.00 13.36 238 TYR A C 1
ATOM 1897 O O . TYR A 1 241 ? 17.591 45.932 8.747 1.00 12.83 238 TYR A O 1
ATOM 1906 N N . GLY A 1 242 ? 17.154 45.287 6.637 1.00 12.98 239 GLY A N 1
ATOM 1907 C CA . GLY A 1 242 ? 15.877 44.683 6.996 1.00 13.45 239 GLY A CA 1
ATOM 1908 C C . GLY A 1 242 ? 15.946 43.609 8.071 1.00 13.14 239 GLY A C 1
ATOM 1909 O O . GLY A 1 242 ? 15.089 43.554 8.946 1.00 13.33 239 GLY A O 1
ATOM 1910 N N . GLN A 1 243 ? 16.960 42.751 7.992 1.00 13.03 240 GLN A N 1
ATOM 1911 C CA . GLN A 1 243 ? 17.144 41.681 8.978 1.00 13.35 240 GLN A CA 1
ATOM 1912 C C . GLN A 1 243 ? 17.486 42.279 10.356 1.00 13.07 240 GLN A C 1
ATOM 1913 O O . GLN A 1 243 ? 16.921 41.868 11.391 1.00 14.15 240 GLN A O 1
ATOM 1919 N N . ILE A 1 244 ? 18.367 43.277 10.351 1.00 12.75 241 ILE A N 1
ATOM 1920 C CA . ILE A 1 244 ? 18.792 43.908 11.600 1.00 12.35 241 ILE A CA 1
ATOM 1921 C C . ILE A 1 244 ? 17.620 44.677 12.188 1.00 11.96 241 ILE A C 1
ATOM 1922 O O . ILE A 1 244 ? 17.396 44.645 13.384 1.00 12.56 241 ILE A O 1
ATOM 1927 N N . LYS A 1 245 ? 16.847 45.373 11.360 1.00 11.62 242 LYS A N 1
ATOM 1928 C CA . LYS A 1 245 ? 15.669 46.109 11.849 1.00 12.41 242 LYS A CA 1
ATOM 1929 C C . LYS A 1 245 ? 14.674 45.171 12.535 1.00 12.51 242 LYS A C 1
ATOM 1930 O O . LYS A 1 245 ? 14.150 45.467 13.619 1.00 11.95 242 LYS A O 1
ATOM 1936 N N . LYS A 1 246 ? 14.418 44.028 11.935 1.00 13.04 243 LYS A N 1
ATOM 1937 C CA . LYS A 1 246 ? 13.466 43.089 12.516 1.00 15.02 243 LYS A CA 1
ATOM 1938 C C . LYS A 1 246 ? 13.942 42.564 13.870 1.00 13.26 243 LYS A C 1
ATOM 1939 O O . LYS A 1 246 ? 13.135 42.438 14.799 1.00 13.18 243 LYS A O 1
ATOM 1945 N N . TRP A 1 247 ? 15.249 42.334 14.022 1.00 12.87 244 TRP A N 1
ATOM 1946 C CA . TRP A 1 247 ? 15.793 41.932 15.340 1.00 12.24 244 TRP A CA 1
ATOM 1947 C C . TRP A 1 247 ? 15.728 43.053 16.372 1.00 11.66 244 TRP A C 1
ATOM 1948 O O . TRP A 1 247 ? 15.470 42.806 17.567 1.00 11.88 244 TRP A O 1
ATOM 1959 N N . PHE A 1 248 ? 16.002 44.288 15.954 1.00 11.35 245 PHE A N 1
ATOM 1960 C CA . PHE A 1 248 ? 15.826 45.430 16.836 1.00 10.52 245 PHE A CA 1
ATOM 1961 C C . PHE A 1 248 ? 14.375 45.504 17.334 1.00 11.79 245 PHE A C 1
ATOM 1962 O O . PHE A 1 248 ? 14.107 45.622 18.514 1.00 11.20 245 PHE A O 1
ATOM 1970 N N . ASP A 1 249 ? 13.434 45.377 16.416 1.00 12.57 246 ASP A N 1
ATOM 1971 C CA . ASP A 1 249 ? 12.029 45.448 16.767 1.00 13.80 246 ASP A CA 1
ATOM 1972 C C . ASP A 1 249 ? 11.585 44.298 17.684 1.00 13.44 246 ASP A C 1
ATOM 1973 O O . ASP A 1 249 ? 10.725 44.489 18.548 1.00 14.52 246 ASP A O 1
ATOM 1978 N N . THR A 1 250 ? 12.216 43.137 17.550 1.00 13.04 247 THR A N 1
ATOM 1979 C CA . THR A 1 250 ? 11.942 41.985 18.386 1.00 13.28 247 THR A CA 1
ATOM 1980 C C . THR A 1 250 ? 12.433 42.245 19.790 1.00 12.26 247 THR A C 1
ATOM 1981 O O . THR A 1 250 ? 11.688 42.127 20.763 1.00 12.37 247 THR A O 1
ATOM 1985 N N . PHE A 1 251 ? 13.689 42.642 19.908 1.00 12.08 248 PHE A N 1
ATOM 1986 C CA . PHE A 1 251 ? 14.261 42.819 21.248 1.00 11.29 248 PHE A CA 1
ATOM 1987 C C . PHE A 1 251 ? 13.674 44.015 21.979 1.00 12.20 248 PHE A C 1
ATOM 1988 O O . PHE A 1 251 ? 13.579 44.013 23.196 1.00 12.56 248 PHE A O 1
ATOM 1996 N N . LYS A 1 252 ? 13.197 45.030 21.271 1.00 12.74 249 LYS A N 1
ATOM 1997 C CA . LYS A 1 252 ? 12.619 46.181 21.942 1.00 12.73 249 LYS A CA 1
ATOM 1998 C C . LYS A 1 252 ? 11.297 45.842 22.641 1.00 13.47 249 LYS A C 1
ATOM 1999 O O . LYS A 1 252 ? 10.850 46.622 23.448 1.00 14.05 249 LYS A O 1
ATOM 2005 N N . GLU A 1 253 ? 10.716 44.684 22.353 1.00 13.48 250 GLU A N 1
ATOM 2006 C CA . GLU A 1 253 ? 9.473 44.230 22.977 1.00 15.03 250 GLU A CA 1
ATOM 2007 C C . GLU A 1 253 ? 9.699 43.194 24.066 1.00 13.85 250 GLU A C 1
ATOM 2008 O O . GLU A 1 253 ? 8.727 42.678 24.649 1.00 14.45 250 GLU A O 1
ATOM 2014 N N . ILE A 1 254 ? 10.962 42.874 24.361 1.00 11.87 251 ILE A N 1
ATOM 2015 C CA . ILE A 1 254 ? 11.279 41.815 25.319 1.00 12.37 251 ILE A CA 1
ATOM 2016 C C . ILE A 1 254 ? 12.036 42.379 26.509 1.00 11.58 251 ILE A C 1
ATOM 2017 O O . ILE A 1 254 ? 13.128 42.938 26.341 1.00 11.38 251 ILE A O 1
ATOM 2022 N N . PRO A 1 255 ? 11.512 42.205 27.728 1.00 11.80 252 PRO A N 1
ATOM 2023 C CA . PRO A 1 255 ? 12.259 42.602 28.914 1.00 12.23 252 PRO A CA 1
ATOM 2024 C C . PRO A 1 255 ? 13.602 41.869 28.970 1.00 12.40 252 PRO A C 1
ATOM 2025 O O . PRO A 1 255 ? 13.699 40.716 28.593 1.00 12.49 252 PRO A O 1
ATOM 2029 N N . SER A 1 256 ? 14.625 42.542 29.472 1.00 12.55 253 SER A N 1
ATOM 2030 C CA . SER A 1 256 ? 15.980 42.006 29.416 1.00 12.93 253 SER A CA 1
ATOM 2031 C C . SER A 1 256 ? 16.103 40.610 30.016 1.00 13.19 253 SER A C 1
ATOM 2032 O O . SER A 1 256 ? 16.789 39.760 29.457 1.00 13.33 253 SER A O 1
ATOM 2035 N N . GLU A 1 257 ? 15.435 40.375 31.142 1.00 13.06 254 GLU A N 1
ATOM 2036 C CA . GLU A 1 257 ? 15.523 39.092 31.832 1.00 14.57 254 GLU A CA 1
ATOM 2037 C C . GLU A 1 257 ? 14.930 37.928 31.049 1.00 15.13 254 GLU A C 1
ATOM 2038 O O . GLU A 1 257 ? 15.280 36.774 31.309 1.00 16.68 254 GLU A O 1
ATOM 2044 N N . GLU A 1 258 ? 14.095 38.224 30.048 1.00 13.42 255 GLU A N 1
ATOM 2045 C CA . GLU A 1 258 ? 13.464 37.225 29.203 1.00 14.12 255 GLU A CA 1
ATOM 2046 C C . GLU A 1 258 ? 14.255 36.955 27.935 1.00 12.75 255 GLU A C 1
ATOM 2047 O O . GLU A 1 258 ? 14.057 35.953 27.287 1.00 12.81 255 GLU A O 1
ATOM 2053 N N . ARG A 1 259 ? 15.176 37.852 27.577 1.00 11.80 256 ARG A N 1
ATOM 2054 C CA . ARG A 1 259 ? 15.821 37.770 26.278 1.00 12.08 256 ARG A CA 1
ATOM 2055 C C . ARG A 1 259 ? 16.616 36.468 26.109 1.00 12.79 256 ARG A C 1
ATOM 2056 O O . ARG A 1 259 ? 16.523 35.859 25.055 1.00 14.92 256 ARG A O 1
ATOM 2064 N N . SER A 1 260 ? 17.418 36.089 27.105 1.00 14.21 257 SER A N 1
ATOM 2065 C CA . SER A 1 260 ? 18.249 34.879 26.972 1.00 15.19 257 SER A CA 1
ATOM 2066 C C . SER A 1 260 ? 17.402 33.632 27.121 1.00 15.48 257 SER A C 1
ATOM 2067 O O . SER A 1 260 ? 17.819 32.539 26.743 1.00 15.69 257 SER A O 1
ATOM 2072 N N . LYS A 1 261 ? 16.236 33.765 27.739 1.00 14.45 258 LYS A N 1
ATOM 2073 C CA . LYS A 1 261 ? 15.320 32.640 27.822 1.00 15.87 258 LYS A CA 1
ATOM 2074 C C . LYS A 1 261 ? 14.676 32.364 26.472 1.00 14.84 258 LYS A C 1
ATOM 2075 O O . LYS A 1 261 ? 14.542 31.215 26.071 1.00 16.02 258 LYS A O 1
ATOM 2081 N N . ARG A 1 262 ? 14.262 33.417 25.795 1.00 13.46 259 ARG A N 1
ATOM 2082 C CA . ARG A 1 262 ? 13.608 33.295 24.477 1.00 12.90 259 ARG A CA 1
ATOM 2083 C C . ARG A 1 262 ? 14.574 32.962 23.363 1.00 13.05 259 ARG A C 1
ATOM 2084 O O . ARG A 1 262 ? 14.238 32.202 22.458 1.00 12.62 259 ARG A O 1
ATOM 2092 N N . PHE A 1 263 ? 15.773 33.537 23.438 1.00 13.11 260 PHE A N 1
ATOM 2093 C CA . PHE A 1 263 ? 16.796 33.388 22.398 1.00 14.07 260 PHE A CA 1
ATOM 2094 C C . PHE A 1 263 ? 18.082 32.910 23.075 1.00 14.30 260 PHE A C 1
ATOM 2095 O O . PHE A 1 263 ? 18.875 33.713 23.570 1.00 13.72 260 PHE A O 1
ATOM 2103 N N . ARG A 1 264 ? 18.274 31.593 23.058 1.00 15.18 261 ARG A N 1
ATOM 2104 C CA . ARG A 1 264 ? 19.348 30.923 23.792 1.00 16.37 261 ARG A CA 1
ATOM 2105 C C . ARG A 1 264 ? 20.743 31.439 23.499 1.00 15.20 261 ARG A C 1
ATOM 2106 O O . ARG A 1 264 ? 21.610 31.399 24.368 1.00 15.46 261 ARG A O 1
ATOM 2114 N N . GLN A 1 265 ? 20.964 31.938 22.292 1.00 15.44 262 GLN A N 1
ATOM 2115 C CA . GLN A 1 265 ? 22.285 32.417 21.898 1.00 14.97 262 GLN A CA 1
ATOM 2116 C C . GLN A 1 265 ? 22.687 33.708 22.594 1.00 15.65 262 GLN A C 1
ATOM 2117 O O . GLN A 1 265 ? 23.877 34.015 22.705 1.00 16.22 262 GLN A O 1
ATOM 2123 N N . VAL A 1 266 ? 21.702 34.459 23.081 1.00 14.30 263 VAL A N 1
ATOM 2124 C CA . VAL A 1 266 ? 21.987 35.669 23.863 1.00 14.28 263 VAL A CA 1
ATOM 2125 C C . VAL A 1 266 ? 22.570 35.335 25.223 1.00 15.02 263 VAL A C 1
ATOM 2126 O O . VAL A 1 266 ? 21.896 34.700 26.032 1.00 15.42 263 VAL A O 1
ATOM 2130 N N . GLU A 1 267 ? 23.805 35.756 25.475 1.00 15.92 264 GLU A N 1
ATOM 2131 C CA . GLU A 1 267 ? 24.374 35.580 26.819 1.00 19.11 264 GLU A CA 1
ATOM 2132 C C . GLU A 1 267 ? 23.634 36.425 27.830 1.00 19.60 264 GLU A C 1
ATOM 2133 O O . GLU A 1 267 ? 23.377 37.596 27.582 1.00 17.40 264 GLU A O 1
ATOM 2139 N N . ASP A 1 268 ? 23.365 35.837 29.004 1.00 20.57 265 ASP A N 1
ATOM 2140 C CA . ASP A 1 268 ? 22.698 36.504 30.134 1.00 22.17 265 ASP A CA 1
ATOM 2141 C C . ASP A 1 268 ? 23.342 37.864 30.411 1.00 21.39 265 ASP A C 1
ATOM 2142 O O . ASP A 1 268 ? 22.647 38.878 30.594 1.00 21.03 265 ASP A O 1
ATOM 2147 N N . ARG A 1 269 ? 24.669 37.889 30.401 1.00 20.44 266 ARG A N 1
ATOM 2148 C CA . ARG A 1 269 ? 25.412 39.088 30.785 1.00 21.45 266 ARG A CA 1
ATOM 2149 C C . ARG A 1 269 ? 25.330 40.212 29.734 1.00 19.89 266 ARG A C 1
ATOM 2150 O O . ARG A 1 269 ? 25.630 41.370 30.036 1.00 19.76 266 ARG A O 1
ATOM 2158 N N . ARG A 1 270 ? 24.927 39.875 28.507 1.00 17.66 267 ARG A N 1
ATOM 2159 C CA . ARG A 1 270 ? 24.722 40.840 27.429 1.00 18.30 267 ARG A CA 1
ATOM 2160 C C . ARG A 1 270 ? 23.265 41.154 27.148 1.00 15.45 267 ARG A C 1
ATOM 2161 O O . ARG A 1 270 ? 22.981 41.998 26.323 1.00 14.37 267 ARG A O 1
ATOM 2169 N N . ALA A 1 271 ? 22.348 40.491 27.833 1.00 13.01 268 ALA A N 1
ATOM 2170 C CA . ALA A 1 271 ? 20.936 40.537 27.468 1.00 12.36 268 ALA A CA 1
ATOM 2171 C C . ALA A 1 271 ? 20.340 41.950 27.530 1.00 13.12 268 ALA A C 1
ATOM 2172 O O . ALA A 1 271 ? 19.592 42.345 26.621 1.00 13.97 268 ALA A O 1
ATOM 2174 N N . LYS A 1 272 ? 20.682 42.727 28.558 1.00 12.44 269 LYS A N 1
ATOM 2175 C CA . LYS A 1 272 ? 20.132 44.093 28.655 1.00 12.56 269 LYS A CA 1
ATOM 2176 C C . LYS A 1 272 ? 20.718 45.039 27.597 1.00 12.52 269 LYS A C 1
ATOM 2177 O O . LYS A 1 272 ? 19.970 45.774 26.925 1.00 11.35 269 LYS A O 1
ATOM 2183 N N . VAL A 1 273 ? 22.030 44.995 27.410 1.00 10.89 270 VAL A N 1
ATOM 2184 C CA . VAL A 1 273 ? 22.670 45.896 26.440 1.00 11.57 270 VAL A CA 1
ATOM 2185 C C . VAL A 1 273 ? 22.590 45.538 24.962 1.00 11.60 270 VAL A C 1
ATOM 2186 O O . VAL A 1 273 ? 22.930 46.383 24.133 1.00 10.26 270 VAL A O 1
ATOM 2190 N N . ILE 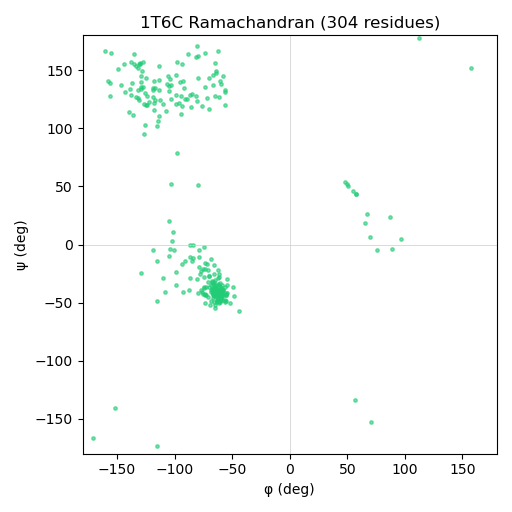A 1 274 ? 22.137 44.328 24.615 1.00 11.48 271 ILE A N 1
ATOM 2191 C CA . ILE A 1 274 ? 22.146 43.909 23.214 1.00 11.89 271 ILE A CA 1
ATOM 2192 C C . ILE A 1 274 ? 21.303 44.824 22.365 1.00 10.77 271 ILE A C 1
ATOM 2193 O O . ILE A 1 274 ? 21.684 45.067 21.218 1.00 9.98 271 ILE A O 1
ATOM 2198 N N . LEU A 1 275 ? 20.207 45.384 22.887 1.00 9.62 272 LEU A N 1
ATOM 2199 C CA . LEU A 1 275 ? 19.351 46.230 22.038 1.00 9.50 272 LEU A CA 1
ATOM 2200 C C . LEU A 1 275 ? 20.111 47.474 21.536 1.00 9.26 272 LEU A C 1
ATOM 2201 O O . LEU A 1 275 ? 20.071 47.830 20.354 1.00 10.09 272 LEU A O 1
ATOM 2206 N N . ALA A 1 276 ? 20.835 48.128 22.416 1.00 9.56 273 ALA A N 1
ATOM 2207 C CA . ALA A 1 276 ? 21.672 49.276 22.075 1.00 9.41 273 ALA A CA 1
ATOM 2208 C C . ALA A 1 276 ? 22.701 48.905 21.053 1.00 9.20 273 ALA A C 1
ATOM 2209 O O . ALA A 1 276 ? 22.956 49.677 20.113 1.00 10.06 273 ALA A O 1
ATOM 2211 N N . GLY A 1 277 ? 23.314 47.732 21.203 1.00 9.10 274 GLY A N 1
ATOM 2212 C CA . GLY A 1 277 ? 24.265 47.255 20.224 1.00 9.59 274 GLY A CA 1
ATOM 2213 C C . GLY A 1 277 ? 23.638 47.107 18.862 1.00 9.56 274 GLY A C 1
ATOM 2214 O O . GLY A 1 277 ? 24.214 47.504 17.865 1.00 9.01 274 GLY A O 1
ATOM 2215 N N . ILE A 1 278 ? 22.469 46.479 18.814 1.00 8.94 275 ILE A N 1
ATOM 2216 C CA . ILE A 1 278 ? 21.795 46.272 17.531 1.00 9.22 275 ILE A CA 1
ATOM 2217 C C . ILE A 1 278 ? 21.510 47.626 16.899 1.00 8.68 275 ILE A C 1
ATOM 2218 O O . ILE A 1 278 ? 21.695 47.798 15.693 1.00 9.49 275 ILE A O 1
ATOM 2223 N N . GLY A 1 279 ? 21.104 48.608 17.685 1.00 8.59 276 GLY A N 1
ATOM 2224 C CA . GLY A 1 279 ? 20.800 49.945 17.183 1.00 9.06 276 GLY A CA 1
ATOM 2225 C C . GLY A 1 279 ? 21.972 50.655 16.539 1.00 8.86 276 GLY A C 1
ATOM 2226 O O . GLY A 1 279 ? 21.800 51.353 15.516 1.00 10.29 276 GLY A O 1
ATOM 2227 N N . ILE A 1 280 ? 23.173 50.460 17.089 1.00 9.32 277 ILE A N 1
ATOM 2228 C CA . ILE A 1 280 ? 24.358 51.044 16.516 1.00 8.50 277 ILE A CA 1
ATOM 2229 C C . ILE A 1 280 ? 24.525 50.538 15.094 1.00 9.06 277 ILE A C 1
ATOM 2230 O O . ILE A 1 280 ? 24.799 51.313 14.189 1.00 10.02 277 ILE A O 1
ATOM 2235 N N . PHE A 1 281 ? 24.388 49.243 14.891 1.00 9.38 278 PHE A N 1
ATOM 2236 C CA . PHE A 1 281 ? 24.569 48.687 13.536 1.00 9.67 278 PHE A CA 1
ATOM 2237 C C . PHE A 1 281 ? 23.443 49.093 12.618 1.00 9.84 278 PHE A C 1
ATOM 2238 O O . PHE A 1 281 ? 23.694 49.356 11.437 1.00 10.10 278 PHE A O 1
ATOM 2246 N N . LEU A 1 282 ? 22.221 49.171 13.129 1.00 10.47 279 LEU A N 1
ATOM 2247 C CA . LEU A 1 282 ? 21.054 49.531 12.285 1.00 10.99 279 LEU A CA 1
ATOM 2248 C C . LEU A 1 282 ? 21.239 50.973 11.798 1.00 11.82 279 LEU A C 1
ATOM 2249 O O . LEU A 1 282 ? 21.151 51.264 10.585 1.00 12.14 279 LEU A O 1
ATOM 2254 N N . LYS A 1 283 ? 21.498 51.897 12.727 1.00 10.85 280 LYS A N 1
ATOM 2255 C CA . LYS A 1 283 ? 21.726 53.291 12.371 1.00 11.09 280 LYS A CA 1
ATOM 2256 C C . LYS A 1 283 ? 22.963 53.469 11.481 1.00 11.52 280 LYS A C 1
ATOM 2257 O O . LYS A 1 283 ? 22.974 54.314 10.591 1.00 12.00 280 LYS A O 1
ATOM 2263 N N . THR A 1 284 ? 23.992 52.654 11.678 1.00 11.00 281 THR A N 1
ATOM 2264 C CA . THR A 1 284 ? 25.187 52.726 10.845 1.00 10.53 281 THR A CA 1
ATOM 2265 C C . THR A 1 284 ? 24.812 52.452 9.380 1.00 10.30 281 THR A C 1
ATOM 2266 O O . THR A 1 284 ? 25.201 53.196 8.483 1.00 11.61 281 THR A O 1
ATOM 2270 N N . LEU A 1 285 ? 24.079 51.380 9.142 1.00 11.06 282 LEU A N 1
ATOM 2271 C CA . LEU A 1 285 ? 23.658 51.059 7.772 1.00 10.53 282 LEU A CA 1
ATOM 2272 C C . LEU A 1 285 ? 22.799 52.186 7.162 1.00 12.22 282 LEU A C 1
ATOM 2273 O O . LEU A 1 285 ? 23.005 52.562 5.996 1.00 13.05 282 LEU A O 1
ATOM 2278 N N . GLU A 1 286 ? 21.891 52.741 7.947 1.00 12.62 283 GLU A N 1
ATOM 2279 C CA . GLU A 1 286 ? 21.052 53.856 7.458 1.00 12.65 283 GLU A CA 1
ATOM 2280 C C . GLU A 1 286 ? 21.909 55.066 7.071 1.00 13.84 283 GLU A C 1
ATOM 2281 O O . GLU A 1 286 ? 21.780 55.659 5.980 1.00 14.30 283 GLU A O 1
ATOM 2287 N N . ILE A 1 287 ? 22.790 55.468 7.961 1.00 13.24 284 ILE A N 1
ATOM 2288 C CA . ILE A 1 287 ? 23.591 56.661 7.736 1.00 14.57 284 ILE A CA 1
ATOM 2289 C C . ILE A 1 287 ? 24.554 56.495 6.583 1.00 14.20 284 ILE A C 1
ATOM 2290 O O . ILE A 1 287 ? 24.748 57.421 5.812 1.00 15.44 284 ILE A O 1
ATOM 2295 N N . PHE A 1 288 ? 25.181 55.328 6.466 1.00 14.05 285 PHE A N 1
ATOM 2296 C CA . PHE A 1 288 ? 26.113 55.075 5.379 1.00 13.99 285 PHE A CA 1
ATOM 2297 C C . PHE A 1 288 ? 25.401 54.753 4.063 1.00 14.70 285 PHE A C 1
ATOM 2298 O O . PHE A 1 288 ? 26.042 54.548 3.046 1.00 14.85 285 PHE A O 1
ATOM 2306 N 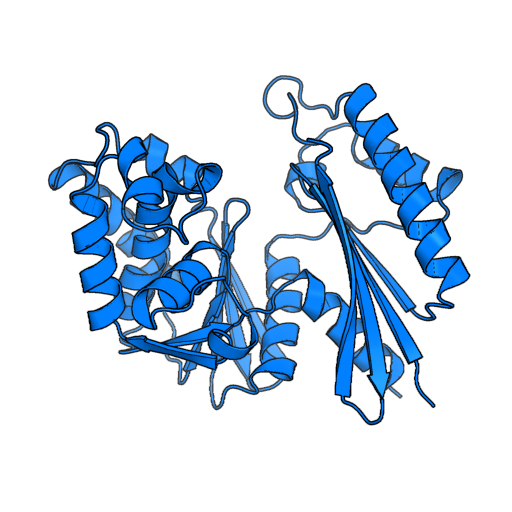N . GLU A 1 289 ? 24.083 54.652 4.122 1.00 14.36 286 GLU A N 1
ATOM 2307 C CA . GLU A 1 289 ? 23.240 54.332 2.972 1.00 15.09 286 GLU A CA 1
ATOM 2308 C C . GLU A 1 289 ? 23.619 52.996 2.332 1.00 15.48 286 GLU A C 1
ATOM 2309 O O . GLU A 1 289 ? 23.722 52.869 1.114 1.00 15.81 286 GLU A O 1
ATOM 2315 N N . LYS A 1 290 ? 23.857 51.981 3.190 1.00 15.05 287 LYS A N 1
ATOM 2316 C CA . LYS A 1 290 ? 24.213 50.650 2.731 1.00 14.98 287 LYS A CA 1
ATOM 2317 C C . LYS A 1 290 ? 23.163 49.649 3.160 1.00 14.91 287 LYS A C 1
ATOM 2318 O O . LYS A 1 290 ? 22.637 49.708 4.264 1.00 15.83 287 LYS A O 1
ATOM 2329 N N . ASP A 1 291 ? 22.848 48.711 2.288 1.00 15.40 288 ASP A N 1
ATOM 2330 C CA . ASP A 1 291 ? 21.752 47.820 2.577 1.00 15.75 288 ASP A CA 1
ATOM 2331 C C . ASP A 1 291 ? 22.162 46.597 3.391 1.00 14.15 288 ASP A C 1
ATOM 2332 O O . ASP A 1 291 ? 21.305 45.850 3.821 1.00 13.64 288 ASP A O 1
ATOM 2337 N N . CYS A 1 292 ? 23.460 46.367 3.549 1.00 14.84 289 CYS A N 1
ATOM 2338 C CA . CYS A 1 292 ? 23.908 45.177 4.283 1.00 15.05 289 CYS A CA 1
ATOM 2339 C C . CYS A 1 292 ? 25.337 45.311 4.768 1.00 14.32 289 CYS A C 1
ATOM 2340 O O . CYS A 1 292 ? 26.097 46.185 4.326 1.00 14.23 289 CYS A O 1
ATOM 2343 N N . LEU A 1 293 ? 25.695 44.406 5.665 1.00 14.17 290 LEU A N 1
ATOM 2344 C CA . LEU A 1 293 ? 27.048 44.259 6.120 1.00 13.26 290 LEU A CA 1
ATOM 2345 C C . LEU A 1 293 ? 27.410 42.775 6.158 1.00 13.30 290 LEU A C 1
ATOM 2346 O O . LEU A 1 293 ? 26.528 41.913 6.101 1.00 14.27 290 LEU A O 1
ATOM 2351 N N . ILE A 1 294 ? 28.698 42.508 6.234 1.00 12.51 291 ILE A N 1
ATOM 2352 C CA . ILE A 1 294 ? 29.257 41.173 6.382 1.00 12.88 291 ILE A CA 1
ATOM 2353 C C . ILE A 1 294 ? 29.765 41.028 7.813 1.00 12.08 291 ILE A C 1
ATOM 2354 O O . ILE A 1 294 ? 30.369 41.945 8.337 1.00 11.87 291 ILE A O 1
ATOM 2359 N N . VAL A 1 295 ? 29.510 39.875 8.415 1.00 11.91 292 VAL A N 1
ATOM 2360 C CA . VAL A 1 295 ? 29.898 39.608 9.808 1.00 11.73 292 VAL A CA 1
ATOM 2361 C C . VAL A 1 295 ? 31.267 38.968 9.850 1.00 10.84 292 VAL A C 1
ATOM 2362 O O . VAL A 1 295 ? 31.568 38.051 9.116 1.00 10.12 292 VAL A O 1
ATOM 2366 N N . SER A 1 296 ? 32.110 39.457 10.764 1.00 10.26 293 SER A N 1
ATOM 2367 C CA . SER A 1 296 ? 33.381 38.810 11.069 1.00 10.54 293 SER A CA 1
ATOM 2368 C C . SER A 1 296 ? 33.386 38.260 12.483 1.00 11.48 293 SER A C 1
ATOM 2369 O O . SER A 1 296 ? 33.015 38.953 13.422 1.00 12.66 293 SER A O 1
ATOM 2372 N N . ASP A 1 297 ? 33.823 37.019 12.609 1.00 11.40 294 ASP A N 1
ATOM 2373 C CA . ASP A 1 297 ? 34.123 36.412 13.905 1.00 11.49 294 ASP A CA 1
ATOM 2374 C C . ASP A 1 297 ? 35.478 36.836 14.463 1.00 12.36 294 ASP A C 1
ATOM 2375 O O . ASP A 1 297 ? 35.703 36.690 15.653 1.00 12.99 294 ASP A O 1
ATOM 2380 N N . TRP A 1 298 ? 36.368 37.346 13.621 1.00 12.01 295 TRP A N 1
ATOM 2381 C CA . TRP A 1 298 ? 37.685 37.790 14.037 1.00 11.51 295 TRP A CA 1
ATOM 2382 C C . TRP A 1 298 ? 37.772 39.314 14.236 1.00 12.14 295 TRP A C 1
ATOM 2383 O O . TRP A 1 298 ? 37.137 40.085 13.519 1.00 13.53 295 TRP A O 1
ATOM 2394 N N . GLY A 1 299 ? 38.584 39.736 15.200 1.00 11.17 296 GLY A N 1
ATOM 2395 C CA . GLY A 1 299 ? 38.777 41.132 15.507 1.00 11.19 296 GLY A CA 1
ATOM 2396 C C . GLY A 1 299 ? 40.165 41.341 16.079 1.00 11.01 296 GLY A C 1
ATOM 2397 O O . GLY A 1 299 ? 41.141 40.730 15.615 1.00 10.29 296 GLY A O 1
ATOM 2398 N N . LEU A 1 300 ? 40.264 42.201 17.084 1.00 11.05 297 LEU A N 1
ATOM 2399 C CA . LEU A 1 300 ? 41.549 42.570 17.698 1.00 11.04 297 LEU A CA 1
ATOM 2400 C C . LEU A 1 300 ? 42.488 41.400 17.968 1.00 11.79 297 LEU A C 1
ATOM 2401 O O . LEU A 1 300 ? 43.628 41.418 17.513 1.00 11.39 297 LEU A O 1
ATOM 2406 N N . ARG A 1 301 ? 42.033 40.409 18.746 1.00 11.87 298 ARG A N 1
ATOM 2407 C CA . ARG A 1 301 ? 42.913 39.345 19.183 1.00 12.24 298 ARG A CA 1
ATOM 2408 C C . ARG A 1 301 ? 43.544 38.587 18.025 1.00 11.65 298 ARG A C 1
ATOM 2409 O O . ARG A 1 301 ? 44.695 38.225 18.048 1.00 11.37 298 ARG A O 1
ATOM 2422 N N . GLU A 1 302 ? 42.753 38.362 16.993 1.00 10.56 299 GLU A N 1
ATOM 2423 C CA . GLU A 1 302 ? 43.244 37.655 15.817 1.00 10.97 299 GLU A CA 1
ATOM 2424 C C . GLU A 1 302 ? 44.045 38.597 14.907 1.00 10.32 299 GLU A C 1
ATOM 2425 O O . GLU A 1 302 ? 44.979 38.173 14.231 1.00 9.69 299 GLU A O 1
ATOM 2431 N N . GLY A 1 303 ? 43.710 39.875 14.910 1.00 10.07 300 GLY A N 1
ATOM 2432 C CA . GLY A 1 303 ? 44.430 40.863 14.099 1.00 9.86 300 GLY A CA 1
ATOM 2433 C C . GLY A 1 303 ? 45.842 41.078 14.581 1.00 9.93 300 GLY A C 1
ATOM 2434 O O . GLY A 1 303 ? 46.744 41.370 13.797 1.00 11.58 300 GLY A O 1
ATOM 2435 N N . VAL A 1 304 ? 46.046 40.955 15.891 1.00 10.27 301 VAL A N 1
ATOM 2436 C CA . VAL A 1 304 ? 47.400 40.965 16.413 1.00 9.68 301 VAL A CA 1
ATOM 2437 C C . VAL A 1 304 ? 48.234 39.809 15.823 1.00 10.59 301 VAL A C 1
ATOM 2438 O O . VAL A 1 304 ? 49.418 39.980 15.505 1.00 11.29 301 VAL A O 1
ATOM 2442 N N . LEU A 1 305 ? 47.611 38.657 15.641 1.00 11.17 302 LEU A N 1
ATOM 2443 C CA . LEU A 1 305 ? 48.283 37.500 15.053 1.00 11.09 302 LEU A CA 1
ATOM 2444 C C . LEU A 1 305 ? 48.632 37.804 13.601 1.00 12.47 302 LEU A C 1
ATOM 2445 O O . LEU A 1 305 ? 49.736 37.501 13.132 1.00 13.01 302 LEU A O 1
ATOM 2450 N N . VAL A 1 306 ? 47.690 38.409 12.888 1.00 11.64 303 VAL A N 1
ATOM 2451 C CA . VAL A 1 306 ? 47.927 38.763 11.499 1.00 12.36 303 VAL A CA 1
ATOM 2452 C C . VAL A 1 306 ? 49.104 39.739 11.412 1.00 13.36 303 VAL A C 1
ATOM 2453 O O . VAL A 1 306 ? 49.974 39.605 10.551 1.00 14.51 303 VAL A O 1
ATOM 2457 N N . SER A 1 307 ? 49.139 40.714 12.302 1.00 13.60 304 SER A N 1
ATOM 2458 C CA . SER A 1 307 ? 50.200 41.709 12.317 1.00 14.55 304 SER A CA 1
ATOM 2459 C C . SER A 1 307 ? 51.559 41.042 12.498 1.00 15.73 304 SER A C 1
ATOM 2460 O O . SER A 1 307 ? 52.529 41.426 11.833 1.00 15.54 304 SER A O 1
ATOM 2463 N N . GLU A 1 308 ? 51.621 40.025 13.352 1.00 15.58 305 GLU A N 1
ATOM 2464 C CA . GLU A 1 308 ? 52.881 39.348 13.610 1.00 17.46 305 GLU A CA 1
ATOM 2465 C C . GLU A 1 308 ? 53.345 38.608 12.376 1.00 18.83 305 GLU A C 1
ATOM 2466 O O . GLU A 1 308 ? 54.543 38.602 12.085 1.00 19.94 305 GLU A O 1
ATOM 2472 N N . VAL A 1 309 ? 52.419 38.029 11.628 1.00 19.34 306 VAL A N 1
ATOM 2473 C CA . VAL A 1 309 ? 52.734 37.340 10.378 1.00 22.03 306 VAL A CA 1
ATOM 2474 C C . VAL A 1 309 ? 53.231 38.322 9.318 1.00 22.35 306 VAL A C 1
ATOM 2475 O O . VAL A 1 309 ? 54.248 38.060 8.652 1.00 22.83 306 VAL A O 1
ATOM 2479 N N . LEU A 1 310 ? 52.544 39.449 9.161 1.00 21.77 307 LEU A N 1
ATOM 2480 C CA . LEU A 1 310 ? 53.031 40.491 8.254 1.00 22.61 307 LEU A C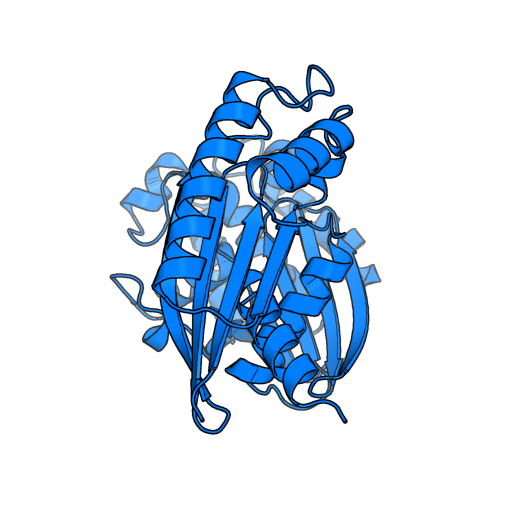A 1
ATOM 2481 C C . LEU A 1 310 ? 54.436 40.973 8.637 1.00 23.62 307 LEU A C 1
ATOM 2482 O O . LEU A 1 310 ? 55.252 41.205 7.761 1.00 24.11 307 LEU A O 1
ATOM 2487 N N . LYS A 1 311 ? 54.729 41.116 9.924 1.00 24.84 308 LYS A N 1
ATOM 2488 C CA . LYS A 1 311 ? 56.046 41.590 10.375 1.00 26.47 308 LYS A CA 1
ATOM 2489 C C . LYS A 1 311 ? 57.142 40.587 10.008 1.00 28.77 308 LYS A C 1
ATOM 2490 O O . LYS A 1 311 ? 58.267 40.972 9.664 1.00 28.52 308 LYS A O 1
ATOM 2496 N N . GLU A 1 312 ? 56.798 39.308 10.119 1.00 30.90 309 GLU A N 1
ATOM 2497 C CA . GLU A 1 312 ? 57.715 38.216 9.859 1.00 33.24 309 GLU A CA 1
ATOM 2498 C C . GLU A 1 312 ? 58.067 38.231 8.377 1.00 35.59 309 GLU A C 1
ATOM 2499 O O . GLU A 1 312 ? 59.231 38.041 8.019 1.00 36.03 309 GLU A O 1
ATOM 2505 N N . ASN A 1 313 ? 57.076 38.518 7.531 1.00 37.74 310 ASN A N 1
ATOM 2506 C CA . ASN A 1 313 ? 57.245 38.484 6.075 1.00 39.97 310 ASN A CA 1
ATOM 2507 C C . ASN A 1 313 ? 57.833 39.747 5.455 1.00 41.21 310 ASN A C 1
ATOM 2508 O O . ASN A 1 313 ? 58.214 39.724 4.284 1.00 42.21 310 ASN A O 1
ATOM 2513 N N . HIS A 1 314 ? 57.916 40.836 6.216 1.00 42.52 311 HIS A N 1
ATOM 2514 C CA . HIS A 1 314 ? 58.509 42.075 5.720 1.00 43.84 311 HIS A CA 1
ATOM 2515 C C . HIS A 1 314 ? 59.990 41.888 5.407 1.00 44.68 311 HIS A C 1
ATOM 2516 O O . HIS A 1 314 ? 60.671 41.086 6.048 1.00 44.30 311 HIS A O 1
ATOM 2523 N N . SER A 1 315 ? 60.475 42.648 4.422 1.00 46.00 312 SER A N 1
ATOM 2524 C CA . SER A 1 315 ? 61.867 42.577 3.968 1.00 47.06 312 SER A CA 1
ATOM 2525 C C . SER A 1 315 ? 62.089 41.245 3.231 1.00 47.45 312 SER A C 1
ATOM 2526 O O . SER A 1 315 ? 63.180 40.961 2.731 1.00 48.28 312 SER A O 1
#

CATH classification: 3.30.420.40 (+1 more: 3.30.420.150)

Solvent-accessible surface area: 14950 Å² total; per-residue (Å²): 178,92,30,79,0,0,1,0,16,0,14,50,118,28,0,80,1,4,0,0,38,24,110,142,44,123,13,49,54,62,28,88,89,45,88,102,1,33,0,28,56,96,15,196,131,59,25,111,3,47,101,87,46,5,85,71,0,4,81,8,0,73,63,0,54,140,46,7,82,146,50,166,18,114,65,47,43,3,3,0,31,38,34,0,142,166,5,164,6,8,140,105,2,22,75,68,0,77,165,74,13,55,18,103,6,69,42,5,65,26,58,55,36,0,98,17,0,3,28,0,1,5,31,29,40,133,19,143,22,60,2,0,0,0,23,13,33,94,46,16,0,5,0,0,12,1,105,40,94,125,43,134,71,21,41,26,17,105,3,8,17,109,85,5,6,115,58,32,15,138,108,60,33,15,57,110,90,11,9,87,105,0,34,101,54,0,72,133,30,0,55,138,1,97,62,128,15,84,19,1,0,0,3,23,24,2,0,17,12,0,0,0,10,49,76,129,7,138,102,90,39,63,167,106,0,50,32,68,60,0,53,69,37,40,0,92,151,34,3,41,48,0,42,127,21,57,10,130,74,3,20,151,143,22,174,43,3,57,124,175,68,6,108,22,2,0,0,0,0,0,0,0,12,18,0,1,84,13,10,131,59,118,50,1,44,0,2,43,38,14,26,69,15,0,1,0,4,13,8,20,78,104,77,107,148,149

B-factor: mean 19.98, std 9.88, range [8.04, 62.62]

Foldseek 3Di:
DKAKEKEWEAEQFKIKIWIWIADVNDTDTDDIDMDTLRQLPCCVPPLAGDPSSLVVVLVVLLVRLVVCVVVVHDYYAYEYECSLVSHPCSVVSQVCCCVPRVDHYHYDYPQVLQLLQLLFCLSQPVDAWWEWEWEADDQWTKTWIDHRNDTDDIDIGRRHLVVLCVPQCPDFRRDPVSVVVSLVVLCVVLLVVADATDAYEYYDDLQQLLQCQLQVPPPRDQVSRAFDKDFLVSLVVVLVVLSPDGQCCQCVVRVSDDNVCSSRSSSVSSNVNSNCVSNVHGMHTYHPGGSRVSVVSVRVVVVPDD

Sequence (306 aa):
PIMRVASIDIGSYSVRLTIAQIKDGKLSIILERGRITSLGTKVKETGRLQEDRIEETIQVLKEYKKLIDEFKVERVKAVATEAIRRAKNAEEFLERVKREVGLVVEVITPEQEGRYAYLAVAYSLKPEGEVCVVDQGGGSTEYVFGKGYKVREVISLPIGIVNLTETFFKQDPPTEEEVKRFFEFLEKELSKVKKPVDTIVGLGGTITTLAALEYNVYPYDPQKVHGKVLTYGQIKKWFDTFKEIPSEERSKRFRQVEDRRAKVILAGIGIFLKTLEIFEKDCLIVSDWGLREGVLVSEVLKENHS

Organism: Aquifex aeolicus (strain VF5) (NCBI:txid224324)

Radius of gyration: 19.46 Å; Cα contacts (8 Å, |Δi|>4): 590; chains: 1; bounding box: 53×38×47 Å

InterPro domains:
  IPR003695 Ppx/GppA phosphatase, N-terminal [PF02541] (24-309)
  IPR043129 ATPase, nucleotide binding domain [SSF53067] (10-131)
  IPR043129 ATPase, nucleotide binding domain [SSF53067] (134-306)
  IPR050273 GppA/Ppx guanosine pentaphosphate hydrolase [PTHR30005] (6-306)

Secondary structure (DSSP, 8-state):
--EEEEEEEE-SSEEEEEEEEEETTEEEEEEEEEEE--TTTTHHHHSS--HHHHHHHHHHHHHHHHHHHHTT-SEEEEEE-HHHHTSTTHHHHHHHHHHHT---EEE--HHHHHHHHHHHHHHHT---SEEEEEEEETTEEEEEEEETTEEEEEEEE---HHHHHHHH--SSSPPHHHHHHHHHHHHHHHTTT----SEEEEESHHHHHHHHHHTT--S--HHHHTT-EEEHHHHHHHHHHHTTS-HHHHHHHSTTS-GGGTTTHHHHHHHHHHHHHHHT-SEEEEES--HHHHHHHHHHHHHH--

Nearest PDB structures (foldseek):
  1t6c-assembly1_A  TM=1.003E+00  e=8.429E-63  Aquifex aeolicus VF5
  1t6d-assembly2_B  TM=9.625E-01  e=2.334E-57  Aquifex aeolicus VF5
  2j4r-assembly2_B  TM=9.677E-01  e=1.581E-55  Aquifex aeolicus
  8jgx-assembly1_B  TM=8.042E-01  e=4.173E-25  Acinetobacter baumannii 15827
  8jgw-assembly1_B  TM=7.609E-01  e=1.781E-23  Klebsiella pneumoniae subsp. pneumoniae 1158